Protein AF-A0A3D4BA43-F1 (afdb_monomer_lite)

Radius of gyration: 19.92 Å; chains: 1; bounding box: 55×39×49 Å

pLDDT: mean 70.47, std 14.04, range [41.97, 95.06]

Foldseek 3Di:
DVVVVVVVVVVCLVVCVVVDPQSQLVVLLCVLLVLLLVLLLLLLVLLLQDDDPLVSVLSSLVSSLVLLLVLQVVCQVVLRRAPVSSVVSSVVSSVVSVVCVVVSVSHDDDNVVSVVVVVVVVVVVCVVCVDPVVLVVLCVVLVCVLVVLVCCLQPHDQDPPPPPFDLLVQLLVCVVPSHGDCDPPPSNPDDDSLNSLQNSQCNSRVDNSSSSCSCNSVSVSSSSD

Secondary structure (DSSP, 8-state):
-HHHHHHHHHHHHHHHHHH-TTHHHHHHHHHHHHHHHHHHHHHHHHHT--SSHHHHHHHHHHHHHHHHHHHHHHHHHTT---HHHHHHHHHHHHHHHHHHHHTTTT--S-HHHHHHHHHHHHHHHHTT---HHHHHHHHHHHHHHHHHHHHHHHHSS----TTTT--HHHHHHHHHHSS-----STTT-S--SHHHHHHHHHTTTSSTTTGGGTTHHHHHHHHH-

Structure (mmCIF, N/CA/C/O backbone):
data_AF-A0A3D4BA43-F1
#
_entry.id   AF-A0A3D4BA43-F1
#
loop_
_atom_site.group_PDB
_atom_site.id
_atom_site.type_symbol
_atom_site.label_atom_id
_atom_site.label_alt_id
_atom_site.label_comp_id
_atom_site.label_asym_id
_atom_site.label_entity_id
_atom_site.label_seq_id
_atom_site.pdbx_PDB_ins_code
_atom_site.Cartn_x
_atom_site.Cartn_y
_atom_site.Cartn_z
_atom_site.occupancy
_atom_site.B_iso_or_equiv
_atom_site.auth_seq_id
_atom_site.auth_comp_id
_atom_site.auth_asym_id
_atom_site.auth_atom_id
_atom_site.pdbx_PDB_model_num
ATOM 1 N N . MET A 1 1 ? 7.519 -20.301 19.382 1.00 49.16 1 MET A N 1
ATOM 2 C CA . MET A 1 1 ? 8.037 -20.627 18.028 1.00 49.16 1 MET A CA 1
ATOM 3 C C . MET A 1 1 ? 7.789 -19.527 16.992 1.00 49.16 1 MET A C 1
ATOM 5 O O . MET A 1 1 ? 8.750 -19.127 16.353 1.00 49.16 1 MET A O 1
ATOM 9 N N . LYS A 1 2 ? 6.576 -18.958 16.870 1.00 45.19 2 LYS A N 1
ATOM 10 C CA . LYS A 1 2 ? 6.237 -17.916 15.868 1.00 45.19 2 LYS A CA 1
ATOM 11 C C . LYS A 1 2 ? 7.158 -16.675 15.852 1.00 45.19 2 LYS A C 1
ATOM 13 O O . LYS A 1 2 ? 7.579 -16.255 14.784 1.00 45.19 2 LYS A O 1
ATOM 18 N N . LYS A 1 3 ? 7.561 -16.150 17.022 1.00 49.56 3 LYS A N 1
ATOM 19 C CA . LYS A 1 3 ? 8.502 -15.008 17.122 1.00 49.56 3 LYS A CA 1
ATOM 20 C C . LYS A 1 3 ? 9.897 -15.292 16.546 1.00 49.56 3 LYS A C 1
ATOM 22 O O . LYS A 1 3 ? 10.540 -14.375 16.060 1.00 49.56 3 LYS A O 1
ATOM 27 N N . LYS A 1 4 ? 10.364 -16.546 16.587 1.00 51.03 4 LYS A N 1
ATOM 28 C CA . LYS A 1 4 ? 11.699 -16.909 16.087 1.00 51.03 4 LYS A CA 1
ATOM 29 C C . LYS A 1 4 ? 11.716 -16.996 14.557 1.00 51.03 4 LYS A C 1
ATOM 31 O O . LYS A 1 4 ? 12.660 -16.529 13.941 1.00 51.03 4 LYS A O 1
ATOM 36 N N . ILE A 1 5 ? 10.640 -17.503 13.952 1.00 63.56 5 ILE A N 1
ATOM 37 C CA . ILE A 1 5 ? 10.508 -17.649 12.491 1.00 63.56 5 ILE A CA 1
ATOM 38 C C . ILE A 1 5 ? 10.568 -16.290 11.783 1.00 63.56 5 ILE A C 1
ATOM 40 O O . ILE A 1 5 ? 11.305 -16.154 10.814 1.00 63.56 5 ILE A O 1
ATOM 44 N N . GLY A 1 6 ? 9.866 -15.272 12.299 1.00 59.66 6 GLY A N 1
ATOM 45 C CA . GLY A 1 6 ? 9.901 -13.922 11.720 1.00 59.66 6 GLY A CA 1
ATOM 46 C C . GLY A 1 6 ? 11.287 -13.272 11.777 1.00 59.66 6 GLY A C 1
ATOM 47 O O . GLY A 1 6 ? 11.704 -12.630 10.820 1.00 59.66 6 GLY A O 1
ATOM 48 N N . VAL A 1 7 ? 12.034 -13.503 12.862 1.00 65.56 7 VAL A N 1
ATOM 49 C CA . VAL A 1 7 ? 13.412 -13.007 13.009 1.00 65.56 7 VAL A CA 1
ATOM 50 C C . VAL A 1 7 ? 14.356 -13.711 12.033 1.00 65.56 7 VAL A C 1
ATOM 52 O O . VAL A 1 7 ? 15.148 -13.043 11.378 1.00 65.56 7 VAL A O 1
ATOM 55 N N . TYR A 1 8 ? 14.243 -15.033 11.863 1.00 63.97 8 TYR A N 1
ATOM 56 C CA . TYR A 1 8 ? 15.064 -15.766 10.892 1.00 63.97 8 TYR A CA 1
ATOM 57 C C . TYR A 1 8 ? 14.754 -15.379 9.441 1.00 63.97 8 TYR A C 1
ATOM 59 O O . TYR A 1 8 ? 15.687 -15.204 8.664 1.00 63.97 8 TYR A O 1
ATOM 67 N N . LEU A 1 9 ? 13.479 -15.181 9.087 1.00 63.84 9 LEU A N 1
ATOM 68 C CA . LEU A 1 9 ? 13.071 -14.682 7.766 1.00 63.84 9 LEU A CA 1
ATOM 69 C C . L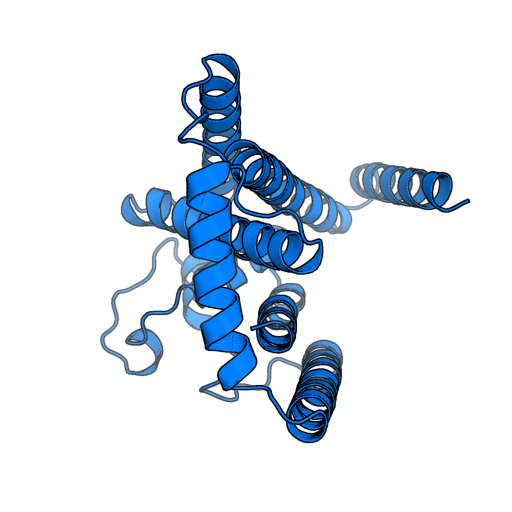EU A 1 9 ? 13.583 -13.262 7.506 1.00 63.84 9 LEU A C 1
ATOM 71 O O . LEU A 1 9 ? 14.093 -12.995 6.422 1.00 63.84 9 LEU A O 1
ATOM 75 N N . GLY A 1 10 ? 13.506 -12.377 8.504 1.00 63.78 10 GLY A N 1
ATOM 76 C CA . GLY A 1 10 ? 14.053 -11.022 8.409 1.00 63.78 10 GLY A CA 1
ATOM 77 C C . GLY A 1 10 ? 15.571 -11.014 8.222 1.00 63.78 10 GLY A C 1
ATOM 78 O O . GLY A 1 10 ? 16.078 -10.324 7.344 1.00 63.78 10 GLY A O 1
ATOM 79 N N . ILE A 1 11 ? 16.297 -11.834 8.988 1.00 69.50 11 ILE A N 1
ATOM 80 C CA . ILE A 1 11 ? 17.754 -11.978 8.862 1.00 69.50 11 ILE A CA 1
ATOM 81 C C . ILE A 1 11 ? 18.131 -12.574 7.498 1.00 69.50 11 ILE A C 1
ATOM 83 O O . ILE A 1 11 ? 19.055 -12.078 6.864 1.00 69.50 11 ILE A O 1
ATOM 87 N N . LEU A 1 12 ? 17.403 -13.582 7.009 1.00 64.19 12 LEU A N 1
ATOM 88 C CA . LEU A 1 12 ? 17.611 -14.166 5.677 1.00 64.19 12 LEU A CA 1
ATOM 89 C C . LEU A 1 12 ? 17.367 -13.159 4.547 1.00 64.19 12 LEU A C 1
ATOM 91 O O . LEU A 1 12 ? 18.123 -13.153 3.582 1.00 64.19 12 LEU A O 1
ATOM 95 N N . LEU A 1 13 ? 16.363 -12.288 4.673 1.00 61.22 13 LEU A N 1
ATOM 96 C CA . LEU A 1 13 ? 16.100 -11.201 3.723 1.00 61.22 13 LEU A CA 1
ATOM 97 C C . LEU A 1 13 ? 17.235 -10.168 3.704 1.00 61.22 13 LEU A C 1
ATOM 99 O O . LEU A 1 13 ? 17.699 -9.795 2.630 1.00 61.22 13 LEU A O 1
ATOM 103 N N . VAL A 1 14 ? 17.722 -9.757 4.880 1.00 64.81 14 VAL A N 1
ATOM 104 C CA . VAL A 1 14 ? 18.838 -8.803 5.011 1.00 64.81 14 VAL A CA 1
ATOM 105 C C . VAL A 1 14 ? 20.150 -9.404 4.499 1.00 64.81 14 VAL A C 1
ATOM 107 O O . VAL A 1 14 ? 20.877 -8.770 3.739 1.00 64.81 14 VAL A O 1
ATOM 110 N N . ILE A 1 15 ? 20.452 -10.653 4.848 1.00 65.56 15 ILE A N 1
ATOM 111 C CA . ILE A 1 15 ? 21.629 -11.359 4.330 1.00 65.56 15 ILE A CA 1
ATOM 112 C C . ILE A 1 15 ? 21.505 -11.553 2.811 1.00 65.56 15 ILE A C 1
ATOM 114 O O . ILE A 1 15 ? 22.457 -11.290 2.082 1.00 65.56 15 ILE A O 1
ATOM 118 N N . GLY A 1 16 ? 20.320 -11.927 2.321 1.00 59.69 16 GLY A N 1
ATOM 119 C CA . GLY A 1 16 ? 20.029 -12.071 0.895 1.00 59.69 16 GLY A CA 1
ATOM 120 C C . GLY A 1 16 ? 20.310 -10.799 0.095 1.00 59.69 16 GLY A C 1
ATOM 121 O O . GLY A 1 16 ? 20.837 -10.891 -1.011 1.00 59.69 16 GLY A O 1
ATOM 122 N N . THR A 1 17 ? 20.064 -9.612 0.664 1.00 56.47 17 THR A N 1
ATOM 123 C CA . THR A 1 17 ? 20.392 -8.341 -0.008 1.00 56.47 17 THR A CA 1
ATOM 124 C C . THR A 1 17 ? 21.863 -8.028 -0.129 1.00 56.47 17 THR A C 1
ATOM 126 O O . THR A 1 17 ? 22.270 -7.486 -1.150 1.00 56.47 17 THR A O 1
ATOM 129 N N . PHE A 1 18 ? 22.680 -8.418 0.848 1.00 56.97 18 PHE A N 1
ATOM 130 C CA . PHE A 1 18 ? 24.129 -8.262 0.716 1.00 56.97 18 PHE A CA 1
ATOM 131 C C . PHE A 1 18 ? 24.725 -9.227 -0.317 1.00 56.97 18 PHE A C 1
ATOM 133 O O . PHE A 1 18 ? 25.817 -8.981 -0.821 1.00 56.97 18 PHE A O 1
ATOM 140 N N . ILE A 1 19 ? 24.016 -10.316 -0.633 1.00 60.78 19 ILE A N 1
ATOM 141 C CA . ILE A 1 19 ? 24.528 -11.409 -1.464 1.00 60.78 19 ILE A CA 1
ATOM 142 C C . ILE A 1 19 ? 23.991 -11.351 -2.900 1.00 60.78 19 ILE A C 1
ATOM 144 O O . ILE A 1 19 ? 24.683 -11.796 -3.814 1.00 60.78 19 ILE A O 1
ATOM 148 N N . SER A 1 20 ? 22.779 -10.832 -3.142 1.00 56.03 20 SER A N 1
ATOM 149 C CA . SER A 1 20 ? 22.161 -10.946 -4.465 1.00 56.03 20 SER A CA 1
ATOM 150 C C . SER A 1 20 ? 21.237 -9.763 -4.835 1.00 56.03 20 SER A C 1
ATOM 152 O O . SER A 1 20 ? 20.290 -9.455 -4.105 1.00 56.03 20 SER A O 1
ATOM 154 N N . PRO A 1 21 ? 21.452 -9.122 -6.009 1.00 62.53 21 PRO A N 1
ATOM 155 C CA . PRO A 1 21 ? 20.652 -8.004 -6.525 1.00 62.53 21 PRO A CA 1
ATOM 156 C C . PRO A 1 21 ? 19.116 -8.146 -6.458 1.00 62.53 21 PRO A C 1
ATOM 158 O O . PRO A 1 21 ? 18.476 -7.161 -6.090 1.00 62.53 21 PRO A O 1
ATOM 161 N N . PRO A 1 22 ? 18.497 -9.318 -6.721 1.00 65.69 22 PRO A N 1
ATOM 162 C CA . PRO A 1 22 ? 17.043 -9.496 -6.692 1.00 65.69 22 PRO A CA 1
ATOM 163 C C . PRO A 1 22 ? 16.417 -9.296 -5.307 1.00 65.69 22 PRO A C 1
ATOM 165 O O . PRO A 1 22 ? 15.238 -8.963 -5.211 1.00 65.69 22 PRO A O 1
ATOM 168 N N . PHE A 1 23 ? 17.176 -9.478 -4.219 1.00 70.19 23 PHE A N 1
ATOM 169 C CA . PHE A 1 23 ? 16.638 -9.327 -2.864 1.00 70.19 23 PHE A CA 1
ATOM 170 C C . PHE A 1 23 ? 16.382 -7.863 -2.488 1.00 70.19 23 PHE A C 1
ATOM 172 O O . PHE A 1 23 ? 15.573 -7.603 -1.594 1.00 70.19 23 PHE A O 1
ATOM 179 N N . HIS A 1 24 ? 17.023 -6.903 -3.171 1.00 76.81 24 HIS A N 1
ATOM 180 C CA . HIS A 1 24 ? 16.840 -5.475 -2.891 1.00 76.81 24 HIS A CA 1
ATOM 181 C C . HIS A 1 24 ? 15.385 -5.049 -3.082 1.00 76.81 24 HIS A C 1
ATOM 183 O O . HIS A 1 24 ? 14.854 -4.310 -2.254 1.00 76.81 24 HIS A O 1
ATOM 189 N N . GLY A 1 25 ? 14.719 -5.580 -4.113 1.00 78.94 25 GLY A N 1
ATOM 190 C CA . GLY A 1 25 ? 13.309 -5.296 -4.362 1.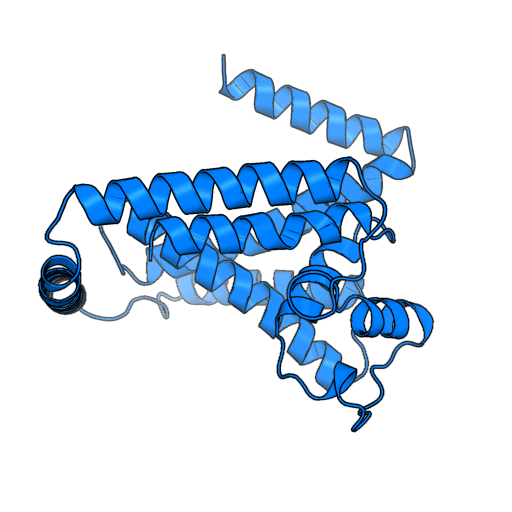00 78.94 25 GLY A CA 1
ATOM 191 C C . GLY A 1 25 ? 12.399 -5.788 -3.243 1.00 78.94 25 GLY A C 1
ATOM 192 O O . GLY A 1 25 ? 11.506 -5.067 -2.809 1.00 78.94 25 GLY A O 1
ATOM 193 N N . TYR A 1 26 ? 12.672 -6.966 -2.680 1.00 80.75 26 TYR A N 1
ATOM 194 C CA . TYR A 1 26 ? 11.894 -7.480 -1.552 1.00 80.75 26 TYR A CA 1
ATOM 195 C C . TYR A 1 26 ? 12.093 -6.652 -0.281 1.00 80.75 26 TYR A C 1
ATOM 197 O O . TYR A 1 26 ? 11.108 -6.321 0.378 1.00 80.75 26 TYR A O 1
ATOM 205 N N . LEU A 1 27 ? 13.331 -6.275 0.062 1.00 82.06 27 LEU A N 1
ATOM 206 C CA . LEU A 1 27 ? 13.564 -5.399 1.217 1.00 82.06 27 LEU A CA 1
ATOM 207 C C . LEU A 1 27 ? 12.872 -4.052 1.055 1.00 82.06 27 LEU A C 1
ATOM 209 O O . LEU A 1 27 ? 12.206 -3.597 1.982 1.00 82.06 27 LEU A O 1
ATOM 213 N N . LEU A 1 28 ? 13.007 -3.435 -0.115 1.00 84.31 28 LEU A N 1
ATOM 214 C CA . LEU A 1 28 ? 12.376 -2.159 -0.407 1.00 84.31 28 LEU A CA 1
ATOM 215 C C . LEU A 1 28 ? 10.847 -2.273 -0.363 1.00 84.31 28 LEU A C 1
ATOM 217 O O . LEU A 1 28 ? 10.194 -1.417 0.227 1.00 84.31 28 LEU A O 1
ATOM 221 N N . PHE A 1 29 ? 10.275 -3.360 -0.885 1.00 85.69 29 PHE A N 1
ATOM 222 C CA . PHE A 1 29 ? 8.846 -3.645 -0.776 1.00 85.69 29 PHE A CA 1
ATOM 223 C C . PHE A 1 29 ? 8.392 -3.740 0.685 1.00 85.69 29 PHE A C 1
ATOM 225 O O . PHE A 1 29 ? 7.425 -3.081 1.071 1.00 85.69 29 PHE A O 1
ATOM 232 N N . PHE A 1 30 ? 9.085 -4.516 1.524 1.00 86.12 30 PHE A N 1
ATOM 233 C CA . PHE A 1 30 ? 8.735 -4.628 2.944 1.00 86.12 30 PHE A CA 1
ATOM 234 C C . PHE A 1 30 ? 8.939 -3.316 3.699 1.00 86.12 30 PHE A C 1
ATOM 236 O O . PHE A 1 30 ? 8.126 -2.980 4.555 1.00 86.12 30 PHE A O 1
ATOM 243 N N . PHE A 1 31 ? 9.982 -2.558 3.369 1.00 88.50 31 PHE A N 1
ATOM 244 C CA . PHE A 1 31 ? 10.241 -1.249 3.954 1.00 88.50 31 PHE A CA 1
ATOM 245 C C . PHE A 1 31 ? 9.131 -0.249 3.613 1.00 88.50 31 PHE A C 1
ATOM 247 O O . PHE A 1 31 ? 8.554 0.355 4.514 1.00 88.50 31 PHE A O 1
ATOM 254 N N . MET A 1 32 ? 8.777 -0.127 2.332 1.00 90.88 32 MET A N 1
ATOM 255 C CA . MET A 1 32 ? 7.717 0.763 1.858 1.00 90.88 32 MET A CA 1
ATOM 256 C C . MET A 1 32 ? 6.368 0.416 2.495 1.00 90.88 32 MET A C 1
ATOM 258 O O . MET A 1 32 ? 5.716 1.283 3.076 1.00 90.88 32 MET A O 1
ATOM 262 N N . ASN A 1 33 ? 5.961 -0.857 2.451 1.00 90.75 33 ASN A N 1
ATOM 263 C CA . ASN A 1 33 ? 4.704 -1.290 3.068 1.00 90.75 33 ASN A CA 1
ATOM 264 C C . ASN A 1 33 ? 4.741 -1.167 4.597 1.00 90.75 33 ASN A C 1
ATOM 266 O O . ASN A 1 33 ? 3.733 -0.821 5.205 1.00 90.75 33 ASN A O 1
ATOM 270 N N . GLY A 1 34 ? 5.900 -1.398 5.219 1.00 91.25 34 GLY A N 1
ATOM 271 C CA . GLY A 1 34 ? 6.108 -1.206 6.649 1.00 91.25 34 GLY A CA 1
ATOM 272 C C . GLY A 1 34 ? 5.912 0.247 7.075 1.00 91.25 34 GLY A C 1
ATOM 273 O O . GLY A 1 34 ? 5.200 0.490 8.044 1.00 91.25 34 GLY A O 1
ATOM 274 N N . LEU A 1 35 ? 6.472 1.209 6.333 1.00 93.50 35 LEU A N 1
ATOM 275 C CA . LEU A 1 35 ? 6.276 2.641 6.588 1.00 93.50 35 LEU A CA 1
ATOM 276 C C . LEU A 1 35 ? 4.793 3.018 6.563 1.00 93.50 35 LEU A C 1
ATOM 278 O O . LEU A 1 35 ? 4.296 3.616 7.517 1.00 93.50 35 LEU A O 1
ATOM 282 N N . VAL A 1 36 ? 4.089 2.624 5.500 1.00 94.31 36 VAL A N 1
ATOM 283 C CA . VAL A 1 36 ? 2.659 2.912 5.333 1.00 94.31 36 VAL A CA 1
ATOM 284 C C . VAL A 1 36 ? 1.835 2.263 6.438 1.00 94.31 36 VAL A C 1
ATOM 286 O O . VAL A 1 36 ? 0.994 2.919 7.048 1.00 94.31 36 VAL A O 1
ATOM 289 N N . LEU A 1 37 ? 2.083 0.983 6.725 1.00 94.06 37 LEU A N 1
ATOM 290 C CA . LEU A 1 37 ? 1.319 0.242 7.721 1.00 94.06 37 LEU A CA 1
ATOM 291 C C . LEU A 1 37 ? 1.528 0.813 9.125 1.00 94.06 37 LEU A C 1
ATOM 293 O O . LEU A 1 37 ? 0.558 1.034 9.843 1.00 94.06 37 LEU A O 1
ATOM 297 N N . VAL A 1 38 ? 2.777 1.093 9.508 1.00 94.25 38 VAL A N 1
ATOM 298 C CA . VAL A 1 38 ? 3.094 1.711 10.803 1.00 94.25 38 VAL A CA 1
ATOM 299 C C . VAL A 1 38 ? 2.402 3.064 10.922 1.00 94.25 38 VAL A C 1
ATOM 301 O O . VAL A 1 38 ? 1.757 3.333 11.934 1.00 94.25 38 VAL A O 1
ATOM 304 N N . ASN A 1 39 ? 2.476 3.891 9.880 1.00 95.06 39 ASN A N 1
ATOM 305 C CA . ASN A 1 39 ? 1.836 5.196 9.884 1.00 95.06 39 ASN A CA 1
ATOM 306 C C . ASN A 1 39 ? 0.304 5.086 9.992 1.00 95.06 39 ASN A C 1
ATOM 308 O O . ASN A 1 39 ? -0.317 5.772 10.799 1.00 95.06 39 ASN A O 1
ATOM 312 N N . ALA A 1 40 ? -0.312 4.178 9.231 1.00 92.75 40 ALA A N 1
ATOM 313 C CA . ALA A 1 40 ? -1.750 3.922 9.279 1.00 92.75 40 ALA A CA 1
ATOM 314 C C . ALA A 1 40 ? -2.223 3.438 10.657 1.00 92.75 40 ALA A C 1
ATOM 316 O O . ALA A 1 40 ? -3.223 3.940 11.164 1.00 92.75 40 ALA A O 1
ATOM 317 N N . VAL A 1 41 ? -1.478 2.526 11.290 1.00 91.75 41 VAL A N 1
ATOM 318 C CA . VAL A 1 41 ? -1.754 2.034 12.651 1.00 91.75 41 VAL A CA 1
ATOM 319 C C . VAL A 1 41 ? -1.681 3.172 13.671 1.00 91.75 41 VAL A C 1
ATOM 321 O O . VAL A 1 41 ? -2.565 3.293 14.519 1.00 91.75 41 VAL A O 1
ATOM 324 N N . ILE A 1 42 ? -0.660 4.033 13.580 1.00 91.31 42 ILE A N 1
ATOM 325 C CA . ILE A 1 42 ? -0.512 5.187 14.476 1.00 91.31 42 ILE A CA 1
ATOM 326 C C . ILE A 1 42 ? -1.701 6.137 14.321 1.00 91.31 42 ILE A C 1
ATOM 328 O O . ILE A 1 42 ? -2.301 6.510 15.328 1.00 91.31 42 ILE A O 1
ATOM 332 N N . ILE A 1 43 ? -2.059 6.506 13.088 1.00 89.62 43 ILE A N 1
ATOM 333 C CA . ILE A 1 43 ? -3.199 7.391 12.818 1.00 89.62 43 ILE A CA 1
ATOM 334 C C . ILE A 1 43 ? -4.482 6.769 13.370 1.00 89.62 43 ILE A C 1
ATOM 336 O O . ILE A 1 43 ? -5.159 7.383 14.190 1.00 89.62 43 ILE A O 1
ATOM 340 N N . TYR A 1 44 ? -4.785 5.532 12.978 1.00 88.25 44 TYR A N 1
ATOM 341 C CA . TYR A 1 44 ? -6.034 4.868 13.329 1.00 88.25 44 TYR A CA 1
ATOM 342 C C . TYR A 1 44 ? -6.241 4.767 14.848 1.00 88.25 44 TYR A C 1
ATOM 344 O O . TYR A 1 44 ? -7.290 5.158 15.362 1.00 88.25 44 TYR A O 1
ATOM 352 N N . HIS A 1 45 ? -5.225 4.319 15.593 1.00 85.44 45 HIS A N 1
ATOM 353 C CA . HIS A 1 45 ? -5.341 4.195 17.047 1.00 85.44 45 HIS A CA 1
ATOM 354 C C . HIS A 1 45 ? -5.387 5.541 17.772 1.00 85.44 45 HIS A C 1
ATOM 356 O O . HIS A 1 45 ? -6.013 5.629 18.827 1.00 85.44 45 HIS A O 1
ATOM 362 N N . ASN A 1 46 ? -4.765 6.594 17.232 1.00 84.12 46 ASN A N 1
ATOM 363 C CA . ASN A 1 46 ? -4.868 7.929 17.829 1.00 84.12 46 ASN A CA 1
ATOM 364 C C . ASN A 1 46 ? -6.223 8.600 17.552 1.00 84.12 46 ASN A C 1
ATOM 366 O O . ASN A 1 46 ? -6.620 9.462 18.330 1.00 84.12 46 ASN A O 1
ATOM 370 N N . LEU A 1 47 ? -6.949 8.174 16.511 1.00 77.75 47 LEU A N 1
ATOM 371 C CA . LEU A 1 47 ? -8.303 8.650 16.210 1.00 77.75 47 LEU A CA 1
ATOM 372 C C . LEU A 1 47 ? -9.402 7.960 17.043 1.00 77.75 47 LEU A C 1
ATOM 374 O O . LEU A 1 47 ? -10.535 8.429 17.048 1.00 77.75 47 LEU A O 1
ATOM 378 N N . GLY A 1 48 ? -9.100 6.856 17.741 1.00 68.31 48 GLY A N 1
ATOM 379 C CA . GLY A 1 48 ? -10.042 6.200 18.661 1.00 68.31 48 GLY A CA 1
ATOM 380 C C . GLY A 1 48 ? -11.335 5.689 18.005 1.00 68.31 48 GLY A C 1
ATOM 381 O O . GLY A 1 48 ? -12.395 5.753 18.621 1.00 68.31 48 GLY A O 1
ATOM 382 N N . ILE A 1 49 ? -11.263 5.227 16.752 1.00 65.75 49 ILE A N 1
ATOM 383 C CA . ILE A 1 49 ? -12.440 5.000 15.890 1.00 65.75 49 ILE A CA 1
ATOM 384 C C . ILE A 1 49 ? -13.222 3.715 16.233 1.00 65.75 49 ILE A C 1
ATOM 386 O O . ILE A 1 49 ? -14.434 3.690 16.027 1.00 65.75 49 ILE A O 1
ATOM 390 N N . SER A 1 50 ? -12.599 2.660 16.776 1.00 63.12 50 SER A N 1
ATOM 391 C CA . SER A 1 50 ? -13.318 1.411 17.088 1.00 63.12 50 SER A CA 1
ATOM 392 C C . SER A 1 50 ? -12.699 0.586 18.228 1.00 63.12 50 SER A C 1
ATOM 394 O O . SER A 1 50 ? -11.560 0.806 18.638 1.00 63.12 50 SER A O 1
ATOM 396 N N . SER A 1 51 ? -13.486 -0.368 18.747 1.00 61.22 51 SER A N 1
ATOM 397 C CA . SER A 1 51 ? -13.081 -1.394 19.719 1.00 61.22 51 SER A CA 1
ATOM 398 C C . SER A 1 51 ? -13.102 -2.829 19.161 1.00 61.22 51 SER A C 1
ATOM 400 O O . SER A 1 51 ? -12.874 -3.779 19.915 1.00 61.22 51 SER A O 1
ATOM 402 N N . ARG A 1 52 ? -13.397 -3.019 17.865 1.00 68.75 52 ARG A N 1
ATOM 403 C CA . ARG A 1 52 ? -13.523 -4.340 17.231 1.00 68.75 52 ARG A CA 1
ATOM 404 C C . ARG A 1 52 ? -12.373 -4.607 16.267 1.00 68.75 52 ARG A C 1
ATOM 406 O O . ARG A 1 52 ? -12.039 -3.800 15.414 1.00 68.75 52 ARG A O 1
ATOM 413 N N . TYR A 1 53 ? -11.844 -5.826 16.340 1.00 73.25 53 TYR A N 1
ATOM 414 C CA . TYR A 1 53 ? -10.675 -6.247 15.564 1.00 73.25 53 TYR A CA 1
ATOM 415 C C . TYR A 1 53 ? -10.852 -6.156 14.035 1.00 73.25 53 TYR A C 1
ATOM 417 O O . TYR A 1 53 ? -9.903 -5.825 13.331 1.00 73.25 53 TYR A O 1
ATOM 425 N N . LEU A 1 54 ? -12.048 -6.449 13.508 1.00 70.81 54 LEU A N 1
ATOM 426 C CA . LEU A 1 54 ? -12.312 -6.379 12.063 1.00 70.81 54 LEU A CA 1
ATOM 427 C C . LEU A 1 54 ? -12.393 -4.935 11.558 1.00 70.81 54 LEU A C 1
ATOM 429 O O . LEU A 1 54 ? -11.789 -4.618 10.535 1.00 70.81 54 LEU A O 1
ATOM 433 N N . ASP A 1 55 ? -13.065 -4.065 12.308 1.00 72.69 55 ASP A N 1
ATOM 434 C CA . ASP A 1 55 ? -13.169 -2.634 12.008 1.00 72.69 55 ASP A CA 1
ATOM 435 C C . ASP A 1 55 ? -11.774 -1.986 12.015 1.00 72.69 55 ASP A C 1
ATOM 437 O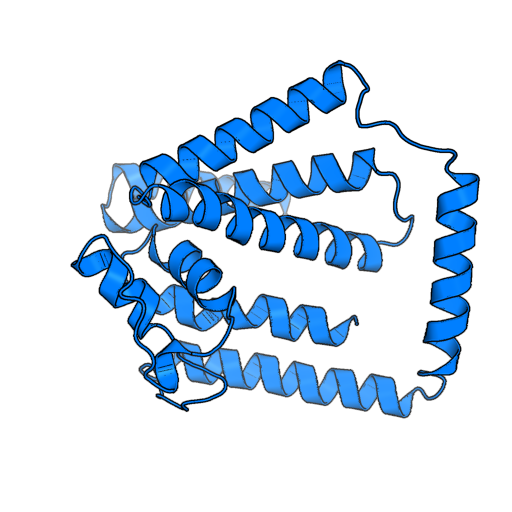 O . ASP A 1 55 ? -11.462 -1.161 11.157 1.00 72.69 55 ASP A O 1
ATOM 441 N N . ASP A 1 56 ? -10.893 -2.442 12.912 1.00 80.19 56 ASP A N 1
ATOM 442 C CA . ASP A 1 56 ? -9.495 -2.018 12.960 1.00 80.19 56 ASP A CA 1
ATOM 443 C C . ASP A 1 56 ? -8.722 -2.432 11.704 1.00 80.19 56 ASP A C 1
ATOM 445 O O . ASP A 1 56 ? -8.043 -1.602 11.100 1.00 80.19 56 ASP A O 1
ATOM 449 N N . ILE A 1 57 ? -8.853 -3.686 11.253 1.00 81.56 57 ILE A N 1
ATOM 450 C CA . ILE A 1 57 ? -8.212 -4.150 10.010 1.00 81.56 57 ILE A CA 1
ATOM 451 C C . ILE A 1 57 ? -8.700 -3.333 8.812 1.00 81.56 57 ILE A C 1
ATOM 453 O O . ILE A 1 57 ? -7.881 -2.895 7.999 1.00 81.56 57 ILE A O 1
ATOM 457 N N . LEU A 1 58 ? -10.013 -3.120 8.704 1.00 79.38 58 LEU A N 1
ATOM 458 C CA . LEU A 1 58 ? -10.624 -2.349 7.623 1.00 79.38 58 LEU A CA 1
ATOM 459 C C . LEU A 1 58 ? -10.136 -0.898 7.635 1.00 79.38 58 LEU A C 1
ATOM 461 O O . LEU A 1 58 ? -9.620 -0.409 6.630 1.00 79.38 58 LEU A O 1
ATOM 465 N N . GLY A 1 59 ? -10.236 -0.229 8.782 1.00 80.31 59 GLY A N 1
ATOM 466 C CA . GLY A 1 59 ? -9.847 1.168 8.943 1.00 80.31 59 GLY A CA 1
ATOM 467 C C . GLY A 1 59 ? -8.361 1.400 8.678 1.00 80.31 59 GLY A C 1
ATOM 468 O O . GLY A 1 59 ? -8.003 2.304 7.921 1.00 80.31 59 GLY A O 1
ATOM 469 N N . ILE A 1 60 ? -7.491 0.543 9.220 1.00 88.25 60 ILE A N 1
ATOM 470 C CA . ILE A 1 60 ? -6.045 0.598 8.965 1.00 88.25 60 ILE A CA 1
ATOM 471 C C . ILE A 1 60 ? -5.758 0.384 7.474 1.00 88.25 60 ILE A C 1
ATOM 473 O O . ILE A 1 60 ? -4.951 1.114 6.897 1.00 88.25 60 ILE A O 1
ATOM 477 N N . SER A 1 61 ? -6.435 -0.569 6.829 1.00 84.25 61 SER A N 1
ATOM 478 C CA . SER A 1 61 ? -6.246 -0.862 5.401 1.00 84.25 61 SER A CA 1
ATOM 479 C C . SER A 1 61 ? -6.677 0.301 4.504 1.00 84.25 61 SER A C 1
ATOM 481 O O . SER A 1 61 ? -5.952 0.662 3.577 1.00 84.25 61 SER A O 1
ATOM 483 N N . VAL A 1 62 ? -7.817 0.935 4.796 1.00 83.88 62 VAL A N 1
ATOM 484 C CA . VAL A 1 62 ? -8.304 2.115 4.060 1.00 83.88 62 VAL A CA 1
ATOM 485 C C . VAL A 1 62 ? -7.341 3.289 4.215 1.00 83.88 62 VAL A C 1
ATOM 487 O O . VAL A 1 62 ? -6.994 3.939 3.225 1.00 83.88 62 VAL A O 1
ATOM 490 N N . ILE A 1 63 ? -6.855 3.541 5.434 1.00 88.44 63 ILE A N 1
ATOM 491 C CA . ILE A 1 63 ? -5.861 4.588 5.690 1.00 88.44 63 ILE A CA 1
ATOM 492 C C . ILE A 1 63 ? -4.557 4.282 4.937 1.00 88.44 63 ILE A C 1
ATOM 494 O O . ILE A 1 63 ? -4.010 5.173 4.288 1.00 88.44 63 ILE A O 1
ATOM 498 N N . ALA A 1 64 ? -4.079 3.035 4.958 1.00 90.38 64 ALA A N 1
ATOM 499 C CA . ALA A 1 64 ? -2.869 2.617 4.249 1.00 90.38 64 ALA A CA 1
ATOM 500 C C . ALA A 1 64 ? -2.975 2.831 2.727 1.00 90.38 64 ALA A C 1
ATOM 502 O O . ALA A 1 64 ? -2.098 3.450 2.121 1.00 90.38 64 ALA A O 1
ATOM 503 N N . LEU A 1 65 ? -4.070 2.389 2.103 1.00 85.00 65 LEU A N 1
ATOM 504 C CA . LEU A 1 65 ? -4.307 2.568 0.665 1.00 85.00 65 LEU A CA 1
ATOM 505 C C . LEU A 1 65 ? -4.451 4.047 0.279 1.00 85.00 65 LEU A C 1
ATOM 507 O O . LEU A 1 65 ? -3.935 4.485 -0.755 1.00 85.00 65 LEU A O 1
ATOM 511 N N . SER A 1 66 ? -5.096 4.837 1.138 1.00 85.50 66 SER A N 1
ATOM 512 C CA . SER A 1 66 ? -5.215 6.286 0.954 1.00 85.50 66 SER A CA 1
ATOM 513 C C . SER A 1 66 ? -3.846 6.964 1.003 1.00 85.50 66 SER A C 1
ATOM 515 O O . SER A 1 66 ? -3.544 7.794 0.149 1.00 85.50 66 SER A O 1
ATOM 517 N N . GLN A 1 67 ? -2.976 6.570 1.939 1.00 89.75 67 GLN A N 1
ATOM 518 C CA . GLN A 1 67 ? -1.604 7.079 2.010 1.00 89.75 67 GLN A CA 1
ATOM 519 C C . GLN A 1 67 ? -0.805 6.734 0.753 1.00 89.75 67 GLN A C 1
ATOM 521 O O . GLN A 1 67 ? -0.168 7.617 0.183 1.00 89.75 67 GLN A O 1
ATOM 526 N N . ILE A 1 68 ? -0.854 5.483 0.287 1.00 88.88 68 ILE A N 1
ATOM 527 C CA . ILE A 1 68 ? -0.189 5.057 -0.959 1.00 88.88 68 ILE A CA 1
ATOM 528 C C . ILE A 1 68 ? -0.632 5.933 -2.134 1.00 88.88 68 ILE A C 1
ATOM 530 O O . ILE A 1 68 ? 0.197 6.375 -2.927 1.00 88.88 68 ILE A O 1
ATOM 534 N N . THR A 1 69 ? -1.928 6.221 -2.224 1.00 84.31 69 THR A N 1
ATOM 535 C CA . THR A 1 69 ? -2.496 7.035 -3.303 1.00 84.31 69 THR A CA 1
ATOM 536 C C . THR A 1 69 ? -2.046 8.494 -3.197 1.00 84.31 69 THR A C 1
ATOM 538 O O . THR A 1 69 ? -1.489 9.040 -4.146 1.00 84.31 69 THR A O 1
ATOM 541 N N . VAL A 1 70 ? -2.227 9.131 -2.036 1.00 82.81 70 VAL A N 1
ATOM 542 C CA . VAL A 1 70 ? -1.939 10.565 -1.835 1.00 82.81 70 VAL A CA 1
ATOM 543 C C . VAL A 1 70 ? -0.448 10.873 -1.962 1.00 82.81 70 VAL A C 1
ATOM 545 O O . VAL A 1 70 ? -0.072 11.858 -2.599 1.00 82.81 70 VAL A O 1
ATOM 548 N N . THR A 1 71 ? 0.413 10.020 -1.406 1.00 86.81 71 THR A N 1
ATOM 549 C CA . THR A 1 71 ? 1.872 10.216 -1.463 1.00 86.81 71 THR A CA 1
ATOM 550 C C . THR A 1 71 ? 2.470 10.000 -2.846 1.00 86.81 71 THR A C 1
ATOM 552 O O . THR A 1 71 ? 3.590 10.439 -3.080 1.00 86.81 71 THR A O 1
ATOM 555 N N . GLN A 1 72 ? 1.736 9.375 -3.769 1.00 84.69 72 GLN A N 1
ATOM 556 C CA . GLN A 1 72 ? 2.123 9.307 -5.175 1.00 84.69 72 GLN A CA 1
ATOM 557 C C . GLN A 1 72 ? 1.451 10.394 -6.015 1.00 84.69 72 GLN A C 1
ATOM 559 O O . GLN A 1 72 ? 2.056 10.936 -6.936 1.00 84.69 72 GLN A O 1
ATOM 564 N N . LEU A 1 73 ? 0.220 10.777 -5.678 1.00 80.75 73 LEU A N 1
ATOM 565 C CA . LEU A 1 73 ? -0.469 11.852 -6.380 1.00 80.75 73 LEU A CA 1
ATOM 566 C C . LEU A 1 73 ? 0.273 13.182 -6.211 1.00 80.75 73 LEU A C 1
ATOM 568 O O . LEU A 1 73 ? 0.484 13.886 -7.192 1.00 80.75 73 LEU A O 1
ATOM 572 N N . TYR A 1 74 ? 0.718 13.508 -4.992 1.00 78.75 74 TYR A N 1
ATOM 573 C CA . TYR A 1 74 ? 1.332 14.806 -4.711 1.00 78.75 74 TYR A CA 1
ATOM 574 C C . TYR A 1 74 ? 2.638 15.032 -5.495 1.00 78.75 74 TYR A C 1
ATOM 576 O O . TYR A 1 74 ? 2.682 15.997 -6.253 1.00 78.75 74 TYR A O 1
ATOM 584 N N . PRO A 1 75 ? 3.664 14.154 -5.452 1.00 78.62 75 PRO A N 1
ATOM 585 C CA . PRO A 1 75 ? 4.853 14.319 -6.296 1.00 78.62 75 PRO A CA 1
ATOM 586 C C . PRO A 1 75 ? 4.542 14.182 -7.795 1.00 78.62 75 PRO A C 1
ATOM 588 O O . PRO A 1 75 ? 5.201 14.811 -8.625 1.00 78.62 75 PRO A O 1
ATOM 591 N N . GLY A 1 76 ? 3.519 13.393 -8.146 1.00 73.56 76 GLY A N 1
ATOM 592 C CA . GLY A 1 76 ? 3.020 13.264 -9.514 1.00 73.56 76 GLY A CA 1
ATOM 593 C C . GLY A 1 76 ? 2.502 14.579 -10.093 1.00 73.56 76 GLY A C 1
ATOM 594 O O . GLY A 1 76 ? 2.830 14.900 -11.232 1.00 73.56 76 GLY A O 1
ATOM 595 N N . LEU A 1 77 ? 1.783 15.382 -9.301 1.00 76.19 77 LEU A N 1
ATOM 596 C CA . LEU A 1 77 ? 1.291 16.705 -9.713 1.00 76.19 77 LEU A CA 1
ATOM 597 C C . LEU A 1 77 ? 2.421 17.680 -10.062 1.00 76.19 77 LEU A C 1
ATOM 599 O O . LEU A 1 77 ? 2.234 18.553 -10.905 1.00 76.19 77 LEU A O 1
ATOM 603 N N . PHE A 1 78 ? 3.595 17.524 -9.449 1.00 77.50 78 PHE A N 1
ATOM 604 C CA . PHE A 1 78 ? 4.765 18.352 -9.743 1.00 77.50 78 PHE A CA 1
ATOM 605 C C . PHE A 1 78 ? 5.649 17.776 -10.859 1.00 77.50 78 PHE A C 1
ATOM 607 O O . PHE A 1 78 ? 6.661 18.381 -11.194 1.00 77.50 78 PHE A O 1
ATOM 614 N N . GLY A 1 79 ? 5.279 16.633 -11.448 1.00 72.69 79 GLY A N 1
ATOM 615 C CA . GLY A 1 79 ? 6.028 16.001 -12.537 1.00 72.69 79 GLY A CA 1
ATOM 616 C C . GLY A 1 79 ? 7.283 15.251 -12.086 1.00 72.69 79 GLY A C 1
ATOM 617 O O . GLY A 1 79 ? 8.154 14.981 -12.907 1.00 72.69 79 GLY A O 1
ATOM 618 N N . TYR A 1 80 ? 7.393 14.905 -10.801 1.00 76.62 80 TYR A N 1
ATOM 619 C CA . TYR A 1 80 ? 8.622 14.333 -10.249 1.00 76.62 80 TYR A CA 1
ATOM 620 C C . TYR A 1 80 ? 8.471 12.925 -9.659 1.00 76.62 80 TYR A C 1
ATOM 622 O O . TYR A 1 80 ? 9.364 12.454 -8.953 1.00 76.62 80 TYR A O 1
ATOM 630 N N . LEU A 1 81 ? 7.381 12.210 -9.948 1.00 77.12 81 LEU A N 1
ATOM 631 C CA . LEU A 1 81 ? 7.135 10.925 -9.299 1.00 77.12 81 LEU A CA 1
ATOM 632 C C . LEU A 1 81 ? 8.220 9.881 -9.610 1.00 77.12 81 LEU A C 1
ATOM 634 O O . LEU A 1 81 ? 8.244 9.215 -10.644 1.00 77.12 81 LEU A O 1
ATOM 638 N N . SER A 1 82 ? 9.096 9.702 -8.638 1.00 81.19 82 SER A N 1
ATOM 639 C CA . SER A 1 82 ? 10.168 8.725 -8.626 1.00 81.19 82 SER A CA 1
ATOM 640 C C . SER A 1 82 ? 10.101 7.963 -7.314 1.00 81.19 82 SER A C 1
ATOM 642 O O . SER A 1 82 ? 9.615 8.481 -6.307 1.00 81.19 82 SER A O 1
ATOM 644 N N . LEU A 1 83 ? 10.630 6.741 -7.311 1.00 83.38 83 LEU A N 1
ATOM 645 C CA . LEU A 1 83 ? 10.690 5.894 -6.122 1.00 83.38 83 LEU A CA 1
ATOM 646 C C . LEU A 1 83 ? 11.262 6.640 -4.907 1.00 83.38 83 LEU A C 1
ATOM 648 O O . LEU A 1 83 ? 10.676 6.616 -3.827 1.00 83.38 83 LEU A O 1
ATOM 652 N N . THR A 1 84 ? 12.377 7.347 -5.103 1.00 85.69 84 THR A N 1
ATOM 653 C CA . THR A 1 84 ? 13.033 8.131 -4.051 1.00 85.69 84 THR A CA 1
ATOM 654 C C . THR A 1 84 ? 12.083 9.158 -3.453 1.00 85.69 84 THR A C 1
ATOM 656 O O . THR A 1 84 ? 11.989 9.273 -2.236 1.00 85.69 84 THR A O 1
ATOM 659 N N . GLN A 1 85 ? 11.344 9.882 -4.291 1.00 86.06 85 GLN A N 1
ATOM 660 C CA . GLN A 1 85 ? 10.421 10.902 -3.811 1.00 86.06 85 GLN A CA 1
ATOM 661 C C . GLN A 1 85 ? 9.221 10.305 -3.099 1.00 86.06 85 GLN A C 1
ATOM 663 O O . GLN A 1 85 ? 8.866 10.790 -2.035 1.00 86.06 85 GLN A O 1
ATOM 668 N N . VAL A 1 86 ? 8.659 9.215 -3.617 1.00 87.12 86 VAL A N 1
ATOM 669 C CA . VAL A 1 86 ? 7.561 8.499 -2.958 1.00 87.12 86 VAL A CA 1
ATOM 670 C C . VAL A 1 86 ? 7.975 8.042 -1.557 1.00 87.12 86 VAL A C 1
ATOM 672 O O . VAL A 1 86 ? 7.245 8.264 -0.591 1.00 87.12 86 VAL A O 1
ATOM 675 N N . VAL A 1 87 ? 9.173 7.467 -1.420 1.00 89.81 87 VAL A N 1
ATOM 676 C CA . VAL A 1 87 ? 9.716 7.042 -0.121 1.00 89.81 87 VAL A CA 1
ATOM 677 C C . VAL A 1 87 ? 9.939 8.238 0.805 1.00 89.81 87 VAL A C 1
ATOM 679 O O . VAL A 1 87 ? 9.518 8.194 1.959 1.00 89.81 87 VAL A O 1
ATOM 682 N N . LEU A 1 88 ? 10.547 9.322 0.314 1.00 90.62 88 LEU A N 1
ATOM 683 C CA . LEU A 1 88 ? 10.779 10.530 1.111 1.00 90.62 88 LEU A CA 1
ATOM 684 C C . LEU A 1 88 ? 9.469 11.184 1.564 1.00 90.62 88 LEU A C 1
ATOM 686 O O . LEU A 1 88 ? 9.359 11.581 2.723 1.00 90.62 88 LEU A O 1
ATOM 690 N N . THR A 1 89 ? 8.460 11.255 0.694 1.00 90.69 89 THR A N 1
ATOM 691 C CA . THR A 1 89 ? 7.128 11.762 1.038 1.00 90.69 89 THR A CA 1
ATOM 692 C C . THR A 1 89 ? 6.483 10.896 2.115 1.00 90.69 89 THR A C 1
ATOM 694 O O . THR A 1 89 ? 5.970 11.440 3.087 1.00 90.69 89 THR A O 1
ATOM 697 N N . GLN A 1 90 ? 6.574 9.567 2.017 1.00 91.81 90 GLN A N 1
ATOM 698 C CA . GLN A 1 90 ? 6.049 8.657 3.042 1.00 91.81 90 GLN A CA 1
ATOM 699 C C . GLN A 1 90 ? 6.773 8.790 4.387 1.00 91.81 90 GLN A C 1
ATOM 701 O O . GLN A 1 90 ? 6.130 8.855 5.435 1.00 91.81 90 GLN A O 1
ATOM 706 N N . MET A 1 91 ? 8.105 8.901 4.377 1.00 92.94 91 MET A N 1
ATOM 707 C CA . MET A 1 91 ? 8.884 9.182 5.587 1.00 92.94 91 MET A CA 1
ATOM 708 C C . MET A 1 91 ? 8.504 10.537 6.197 1.00 92.94 91 MET A C 1
ATOM 710 O O . MET A 1 91 ? 8.360 10.641 7.414 1.00 92.94 91 MET A O 1
ATOM 714 N N . GLY A 1 92 ? 8.287 11.555 5.360 1.00 92.62 92 GLY A N 1
ATOM 715 C CA . GLY A 1 92 ? 7.786 12.864 5.772 1.00 92.62 92 GLY A CA 1
ATOM 716 C C . GLY A 1 92 ? 6.398 12.782 6.411 1.00 92.62 92 GLY A C 1
ATOM 717 O O . GLY A 1 92 ? 6.198 13.321 7.496 1.00 92.62 92 GLY A O 1
ATOM 718 N N . CYS A 1 93 ? 5.459 12.051 5.802 1.00 92.75 93 CYS A N 1
ATOM 719 C CA . CYS A 1 93 ? 4.123 11.812 6.353 1.00 92.75 93 CYS A CA 1
ATOM 720 C C . CYS A 1 93 ? 4.173 11.098 7.709 1.00 92.75 93 CYS A C 1
ATOM 722 O O . CYS A 1 93 ? 3.469 11.506 8.634 1.00 92.75 93 CYS A O 1
ATOM 724 N N . LEU A 1 94 ? 5.022 10.077 7.859 1.00 93.88 94 LEU A N 1
ATOM 725 C CA . LEU A 1 94 ? 5.232 9.412 9.145 1.00 93.88 94 LEU A CA 1
ATOM 726 C C . LEU A 1 94 ? 5.836 10.374 10.176 1.00 93.88 94 LEU A C 1
ATOM 728 O O . LEU A 1 94 ? 5.350 10.442 11.300 1.00 93.88 94 LEU A O 1
ATOM 732 N N . GLY A 1 95 ? 6.848 11.161 9.800 1.00 93.81 95 GLY A N 1
ATOM 733 C CA . GLY A 1 95 ? 7.448 12.172 10.673 1.00 93.81 95 GLY A CA 1
ATOM 734 C C . GLY A 1 95 ? 6.429 13.208 11.158 1.00 93.81 95 GLY A C 1
ATOM 735 O O . GLY A 1 95 ? 6.336 13.465 12.356 1.00 93.81 95 GLY A O 1
ATOM 736 N N . LEU A 1 96 ? 5.606 13.741 10.251 1.00 93.25 96 LEU A N 1
ATOM 737 C CA . LEU A 1 96 ? 4.514 14.664 10.578 1.00 93.25 96 LEU A CA 1
ATOM 738 C C . LEU A 1 96 ? 3.475 14.019 11.495 1.00 93.25 96 LEU A C 1
ATOM 740 O O . LEU A 1 96 ? 3.033 14.645 12.456 1.00 93.25 96 LEU A O 1
ATOM 744 N N . THR A 1 97 ? 3.125 12.759 11.240 1.00 92.00 97 THR A N 1
ATOM 745 C CA . THR A 1 97 ? 2.200 12.000 12.085 1.00 92.00 97 THR A CA 1
ATOM 746 C C . THR A 1 97 ? 2.772 11.841 13.492 1.00 92.00 97 THR A C 1
ATOM 748 O O . THR A 1 97 ? 2.094 12.141 14.471 1.00 92.00 97 THR A O 1
ATOM 751 N N . LEU A 1 98 ? 4.041 11.449 13.621 1.00 92.94 98 LEU A N 1
ATOM 752 C CA . LEU A 1 98 ? 4.717 11.319 14.914 1.00 92.94 98 LEU A CA 1
ATOM 753 C C . LEU A 1 98 ? 4.780 12.652 15.666 1.00 92.94 98 LEU A C 1
ATOM 755 O O . LEU A 1 98 ? 4.497 12.680 16.864 1.00 92.94 98 LEU A O 1
ATOM 759 N N . ILE A 1 99 ? 5.083 13.757 14.975 1.00 93.44 99 ILE A N 1
ATOM 760 C CA . ILE A 1 99 ? 5.048 15.103 15.562 1.00 93.44 99 ILE A CA 1
ATOM 761 C C . ILE A 1 99 ? 3.635 15.424 16.050 1.00 93.44 99 ILE A C 1
ATOM 763 O O . ILE A 1 99 ? 3.478 15.831 17.197 1.00 93.44 99 ILE A O 1
ATOM 767 N N . ALA A 1 100 ? 2.608 15.188 15.230 1.00 90.12 100 ALA A N 1
ATOM 768 C CA . ALA A 1 100 ? 1.215 15.459 15.572 1.00 90.12 100 ALA A CA 1
ATOM 769 C C . ALA A 1 100 ? 0.712 14.611 16.757 1.00 90.12 100 ALA A C 1
ATOM 771 O O . ALA A 1 100 ? -0.046 15.114 17.591 1.00 90.12 100 ALA A O 1
ATOM 772 N N . VAL A 1 101 ? 1.166 13.357 16.889 1.00 88.81 101 VAL A N 1
ATOM 773 C CA . VAL A 1 101 ? 0.935 12.532 18.091 1.00 88.81 101 VAL A CA 1
ATOM 774 C C . VAL A 1 101 ? 1.660 13.121 19.300 1.00 88.81 101 VAL A C 1
ATOM 776 O O . VAL A 1 101 ? 1.069 13.237 20.375 1.00 88.81 101 VAL A O 1
ATOM 779 N N . TRP A 1 102 ? 2.927 13.509 19.137 1.00 90.12 102 TRP A N 1
ATOM 780 C CA . TRP A 1 102 ? 3.767 14.025 20.218 1.00 90.12 102 TRP A CA 1
ATOM 781 C C . TRP A 1 102 ? 3.213 15.320 20.822 1.00 90.12 102 TRP A C 1
ATOM 783 O O . TRP A 1 102 ? 3.066 15.412 22.042 1.00 90.12 102 TRP A O 1
ATOM 793 N N . ILE A 1 103 ? 2.792 16.269 19.980 1.00 92.06 103 ILE A N 1
ATOM 794 C CA . ILE A 1 103 ? 2.128 17.510 20.414 1.00 92.06 103 ILE A CA 1
ATOM 795 C C . ILE A 1 103 ? 0.653 17.301 20.795 1.00 92.06 103 ILE A C 1
ATOM 797 O O . ILE A 1 103 ? -0.040 18.259 21.124 1.00 92.06 103 ILE A O 1
ATOM 801 N N . ARG A 1 104 ? 0.164 16.051 20.757 1.00 84.19 104 ARG A N 1
ATOM 802 C CA . ARG A 1 104 ? -1.218 15.648 21.072 1.00 84.19 104 ARG A CA 1
ATOM 803 C C . ARG A 1 104 ? -2.287 16.297 20.189 1.00 84.19 104 ARG A C 1
ATOM 805 O O . ARG A 1 104 ? -3.450 16.332 20.575 1.00 84.19 104 ARG A O 1
ATOM 812 N N . TRP A 1 105 ? -1.917 16.760 19.000 1.00 82.12 105 TRP A N 1
ATOM 813 C CA . TRP A 1 105 ? -2.833 17.423 18.073 1.00 82.12 105 TRP A CA 1
ATOM 814 C C . TRP A 1 105 ? -3.819 16.451 17.420 1.00 82.12 105 TRP A C 1
ATOM 816 O O . TRP A 1 105 ? -4.957 16.818 17.155 1.00 82.12 105 TRP A O 1
ATOM 826 N N . MET A 1 106 ? -3.429 15.184 17.247 1.00 72.31 106 MET A N 1
ATOM 827 C CA . MET A 1 106 ? -4.323 14.131 16.741 1.00 72.31 106 MET A CA 1
ATOM 828 C C . MET A 1 106 ? -5.287 13.549 17.789 1.00 72.31 106 MET A C 1
ATOM 830 O O . MET A 1 106 ? -5.949 12.555 17.516 1.00 72.31 106 MET A O 1
ATOM 834 N N . ARG A 1 107 ? -5.398 14.147 18.981 1.00 66.94 107 ARG A N 1
ATOM 835 C CA . ARG A 1 107 ? -6.390 13.732 19.984 1.00 66.94 107 ARG A CA 1
ATOM 836 C C . ARG A 1 107 ? -7.678 14.544 19.822 1.00 66.94 107 ARG A C 1
ATOM 838 O O . ARG A 1 107 ? -7.716 15.689 20.257 1.00 66.94 107 ARG A O 1
ATOM 845 N N . LEU A 1 108 ? -8.730 13.964 19.243 1.00 60.00 108 LEU A N 1
ATOM 846 C CA . LEU A 1 108 ? -10.063 14.580 19.081 1.00 60.00 108 LEU A CA 1
ATOM 847 C C . LEU A 1 108 ? -11.163 13.498 19.010 1.00 60.00 108 LEU A C 1
ATOM 849 O O . LEU A 1 108 ? -10.868 12.409 18.523 1.00 60.00 108 LEU A O 1
ATOM 853 N N . PRO A 1 109 ? -12.448 13.849 19.230 1.00 54.50 109 PRO A N 1
ATOM 854 C CA . PRO A 1 109 ? -13.134 14.283 20.455 1.00 54.50 109 PRO A CA 1
ATOM 855 C C . PRO A 1 109 ? -13.666 13.073 21.271 1.00 54.50 109 PRO A C 1
ATOM 857 O O . PRO A 1 109 ? -13.386 11.931 20.927 1.00 54.50 109 PRO A O 1
ATOM 860 N N . ASP A 1 110 ? -14.405 13.323 22.362 1.00 56.97 110 ASP A N 1
ATOM 861 C CA . ASP A 1 110 ? -14.955 12.330 23.306 1.00 56.97 110 ASP A CA 1
ATOM 862 C C . ASP A 1 110 ? -15.288 10.960 22.690 1.00 56.97 110 ASP A C 1
ATOM 864 O O . ASP A 1 110 ? -16.182 10.826 21.852 1.00 56.97 110 ASP A O 1
ATOM 868 N N . TRP A 1 111 ? -14.609 9.927 23.194 1.00 55.31 111 TRP A N 1
ATOM 869 C CA . TRP A 1 111 ? -14.817 8.501 22.903 1.00 55.31 111 TRP A CA 1
ATOM 870 C C . TRP A 1 111 ? -16.303 8.097 22.873 1.00 55.31 111 TRP A C 1
ATOM 872 O O . TRP A 1 111 ? -16.720 7.273 22.057 1.00 55.31 111 TRP A O 1
ATOM 882 N N . GLN A 1 112 ? -17.121 8.745 23.708 1.00 56.50 112 GLN A N 1
ATOM 883 C CA . GLN A 1 112 ? -18.571 8.579 23.742 1.00 56.50 112 GLN A CA 1
ATOM 884 C C . GLN A 1 112 ? -19.240 8.882 22.388 1.00 56.50 112 GLN A C 1
ATOM 886 O O . GLN A 1 112 ? -20.086 8.112 21.956 1.00 56.50 112 GLN A O 1
ATOM 891 N N . ALA A 1 113 ? -18.861 9.959 21.691 1.00 59.38 113 ALA A N 1
ATOM 892 C CA . ALA A 1 113 ? -19.502 10.387 20.444 1.00 59.38 113 ALA A CA 1
ATOM 893 C C . ALA A 1 113 ? -19.149 9.489 19.243 1.00 59.38 113 ALA A C 1
ATOM 895 O O . ALA A 1 113 ? -19.990 9.274 18.363 1.00 59.38 113 ALA A O 1
ATOM 896 N N . CYS A 1 114 ? -17.929 8.936 19.219 1.00 57.84 114 CYS A N 1
ATOM 897 C CA . CYS A 1 114 ? -17.517 7.935 18.228 1.00 57.84 114 CYS A CA 1
ATOM 898 C C . CYS A 1 114 ? -18.263 6.610 18.430 1.00 57.84 114 CYS A C 1
ATOM 900 O O . CYS A 1 114 ? -18.786 6.054 17.464 1.00 57.84 114 CYS A O 1
ATOM 902 N N . LEU A 1 115 ? -18.395 6.149 19.681 1.00 60.47 115 LEU A N 1
ATOM 903 C CA . LEU A 1 115 ? -19.156 4.941 20.009 1.00 60.47 115 LEU A CA 1
ATOM 904 C C . LEU A 1 115 ? -20.619 5.037 19.565 1.00 60.47 115 LEU A C 1
ATOM 906 O O . LEU A 1 115 ? -21.124 4.092 18.960 1.00 60.47 115 LEU A O 1
ATOM 910 N N . THR A 1 116 ? -21.290 6.169 19.800 1.00 60.38 116 THR A N 1
ATOM 911 C CA . THR A 1 116 ? -22.699 6.335 19.409 1.00 60.38 116 THR A CA 1
ATOM 912 C C . THR A 1 116 ? -22.877 6.320 17.889 1.00 60.38 116 THR A C 1
ATOM 914 O O . THR A 1 116 ? -23.817 5.706 17.392 1.00 60.38 116 THR A O 1
ATOM 917 N N . ARG A 1 117 ? -21.965 6.940 17.121 1.00 60.25 117 ARG A N 1
ATOM 918 C CA . ARG A 1 117 ? -22.007 6.888 15.644 1.00 60.25 117 ARG A CA 1
ATOM 919 C C . ARG A 1 117 ? -21.709 5.496 15.098 1.00 60.25 117 ARG A C 1
ATOM 921 O O . ARG A 1 117 ? -22.412 5.054 14.194 1.00 60.25 117 ARG A O 1
ATOM 928 N N . GLY A 1 118 ? -20.720 4.801 15.662 1.00 59.84 118 GLY A N 1
ATOM 929 C CA . GLY A 1 118 ? -20.412 3.419 15.292 1.00 59.84 118 GLY A CA 1
ATOM 930 C C . GLY A 1 118 ? -21.588 2.480 15.568 1.00 59.84 118 GLY A C 1
ATOM 931 O O . GLY A 1 118 ? -21.953 1.679 14.716 1.00 59.84 118 GLY A O 1
ATOM 932 N N . GLN A 1 119 ? -22.251 2.624 16.719 1.00 61.00 119 GLN A N 1
ATOM 933 C CA . GLN A 1 119 ? -23.435 1.831 17.064 1.00 61.00 119 GLN A CA 1
ATOM 934 C C . GLN A 1 119 ? -24.628 2.092 16.134 1.00 61.00 119 GLN A C 1
ATOM 936 O O . GLN A 1 119 ? -25.307 1.136 15.763 1.00 61.00 119 GLN A O 1
ATOM 941 N N . MET A 1 120 ? -24.854 3.343 15.715 1.00 59.12 120 MET A N 1
ATOM 942 C CA . MET A 1 120 ? -25.906 3.679 14.746 1.00 59.12 120 MET A CA 1
ATOM 943 C C . MET A 1 120 ? -25.622 3.089 13.357 1.00 59.12 120 MET A C 1
ATOM 945 O O . MET A 1 120 ? -26.502 2.452 12.787 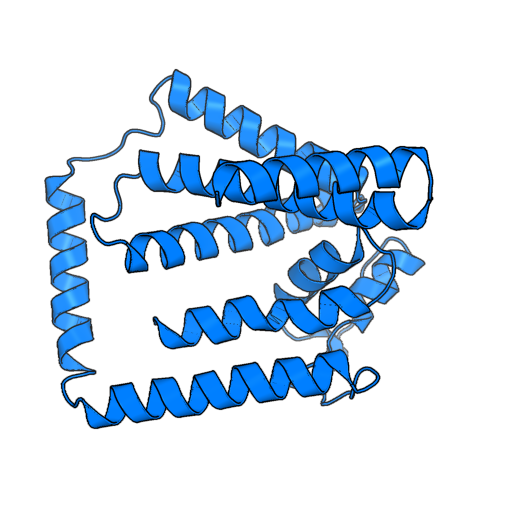1.00 59.12 120 MET A O 1
ATOM 949 N N . ALA A 1 121 ? -24.387 3.202 12.854 1.00 59.31 121 ALA A N 1
ATOM 950 C CA . ALA A 1 121 ? -23.998 2.603 11.573 1.00 59.31 121 ALA A CA 1
ATOM 951 C C . ALA A 1 121 ? -24.100 1.065 11.592 1.00 59.31 121 ALA A C 1
ATOM 953 O O . ALA A 1 121 ? -24.501 0.449 10.608 1.00 59.31 121 ALA A O 1
ATOM 954 N N . ILE A 1 122 ? -23.793 0.434 12.731 1.00 58.03 122 ILE A N 1
ATOM 955 C CA . ILE A 1 122 ? -23.945 -1.016 12.915 1.00 58.03 122 ILE A CA 1
ATOM 956 C C . ILE A 1 122 ? -25.420 -1.422 12.927 1.00 58.03 122 ILE A C 1
ATOM 958 O O . ILE A 1 122 ? -25.746 -2.430 12.314 1.00 58.03 122 ILE A O 1
ATOM 962 N N . GLN A 1 123 ? -26.306 -0.678 13.599 1.00 58.34 123 GLN A N 1
ATOM 963 C CA . GLN A 1 123 ? -27.751 -0.955 13.568 1.00 58.34 123 GLN A CA 1
ATOM 964 C C . GLN A 1 123 ? -28.337 -0.840 12.156 1.00 58.34 123 GLN A C 1
ATOM 966 O O . GLN A 1 123 ? -29.256 -1.579 11.810 1.00 58.34 123 GLN A O 1
ATOM 971 N N . GLU A 1 124 ? -27.785 0.053 11.339 1.00 57.09 124 GLU A N 1
ATOM 972 C CA . GLU A 1 124 ? -28.164 0.219 9.938 1.00 57.09 124 GLU A CA 1
ATOM 973 C C . GLU A 1 124 ? -27.624 -0.934 9.068 1.00 57.09 124 GLU A C 1
ATOM 975 O O . GLU A 1 124 ? -28.366 -1.518 8.278 1.00 57.09 124 GLU A O 1
ATOM 980 N N . ALA A 1 125 ? -26.373 -1.359 9.285 1.00 56.16 125 ALA A N 1
ATOM 981 C CA . ALA A 1 125 ? -25.744 -2.469 8.561 1.00 56.16 125 ALA A CA 1
ATOM 982 C C . ALA A 1 125 ? -26.312 -3.854 8.937 1.00 56.16 125 ALA A C 1
ATOM 984 O O . ALA A 1 125 ? -26.492 -4.717 8.074 1.00 56.16 125 ALA A O 1
ATOM 985 N N . THR A 1 126 ? -26.653 -4.090 10.209 1.00 55.78 126 THR A N 1
ATOM 986 C CA . THR A 1 126 ? -27.285 -5.350 10.645 1.00 55.78 126 THR A CA 1
ATOM 987 C C . THR A 1 126 ? -28.718 -5.498 10.136 1.00 55.78 126 THR A C 1
ATOM 989 O O . THR A 1 126 ? -29.199 -6.626 10.026 1.00 55.78 126 THR A O 1
ATOM 992 N N . GLY A 1 127 ? -29.375 -4.398 9.751 1.00 54.06 127 GLY A N 1
ATOM 993 C CA . GLY A 1 127 ? -30.653 -4.420 9.038 1.00 54.06 127 GLY A CA 1
ATOM 994 C C . GLY A 1 127 ? -30.558 -4.979 7.612 1.00 54.06 127 GLY A C 1
ATOM 995 O O . GLY A 1 127 ? -31.548 -5.496 7.099 1.00 54.06 127 GLY A O 1
ATOM 996 N N . VAL A 1 128 ? -29.374 -4.936 6.987 1.00 53.44 128 VAL A N 1
ATOM 997 C CA . VAL A 1 128 ? -29.148 -5.380 5.597 1.00 53.44 128 VAL A CA 1
ATOM 998 C C . VAL A 1 128 ? -28.679 -6.843 5.518 1.00 53.44 128 VAL A C 1
ATOM 1000 O O . VAL A 1 128 ? -28.979 -7.539 4.550 1.00 53.44 128 VAL A O 1
ATOM 1003 N N . CYS A 1 129 ? -28.017 -7.359 6.560 1.00 51.00 129 CYS A N 1
ATOM 1004 C CA . CYS A 1 129 ? -27.423 -8.706 6.590 1.00 51.00 129 CYS A CA 1
ATOM 1005 C C . CYS A 1 129 ? -28.093 -9.662 7.598 1.00 51.00 129 CYS A C 1
ATOM 1007 O O . CYS A 1 129 ? -27.428 -10.431 8.292 1.00 51.00 129 CYS A O 1
ATOM 1009 N N . SER A 1 130 ? -29.426 -9.656 7.688 1.00 52.38 130 SER A N 1
ATOM 1010 C CA . SER A 1 130 ? -30.163 -10.481 8.662 1.00 52.38 130 SER A CA 1
ATOM 1011 C C . SER A 1 130 ? -30.260 -11.976 8.311 1.00 52.38 130 SER A C 1
ATOM 1013 O O . SER A 1 130 ? -30.853 -12.739 9.075 1.00 52.38 130 SER A O 1
ATOM 1015 N N . SER A 1 131 ? -29.704 -12.429 7.179 1.00 60.97 131 SER A N 1
ATOM 1016 C CA . SER A 1 131 ? -29.725 -13.846 6.803 1.00 60.97 131 SER A CA 1
ATOM 1017 C C . SER A 1 131 ? -28.317 -14.438 6.755 1.00 60.97 131 SER A C 1
ATOM 1019 O O . SER A 1 131 ? -27.460 -14.021 5.977 1.00 60.97 131 SER A O 1
ATOM 1021 N N . HIS A 1 132 ? -28.092 -15.481 7.560 1.00 62.94 132 HIS A N 1
ATOM 1022 C CA . HIS A 1 132 ? -26.868 -16.292 7.533 1.00 62.94 132 HIS A CA 1
ATOM 1023 C C . HIS A 1 132 ? -26.526 -16.805 6.121 1.00 62.94 132 HIS A C 1
ATOM 1025 O O . HIS A 1 132 ? -25.364 -17.046 5.812 1.00 62.94 132 HIS A O 1
ATOM 1031 N N . VAL A 1 133 ? -27.532 -16.931 5.252 1.00 72.12 133 VAL A N 1
ATOM 1032 C CA . VAL A 1 133 ? -27.393 -17.363 3.859 1.00 72.12 133 VAL A CA 1
ATOM 1033 C C . VAL A 1 133 ? -26.640 -16.332 3.015 1.00 72.12 133 VAL A C 1
ATOM 1035 O O . VAL A 1 133 ? -25.723 -16.711 2.293 1.00 72.12 133 VAL A O 1
ATOM 1038 N N . VAL A 1 134 ? -26.960 -15.038 3.133 1.00 69.50 134 VAL A N 1
ATOM 1039 C CA . VAL A 1 134 ? -26.270 -13.973 2.380 1.00 69.50 134 VAL A CA 1
ATOM 1040 C C . VAL A 1 134 ? -24.800 -13.884 2.790 1.00 69.50 134 VAL A C 1
ATOM 1042 O O . VAL A 1 134 ? -23.933 -13.823 1.921 1.00 69.50 134 VAL A O 1
ATOM 1045 N N . GLY A 1 135 ? -24.503 -13.987 4.089 1.00 70.31 135 GLY A N 1
ATOM 1046 C CA . GLY A 1 135 ? -23.122 -14.009 4.582 1.00 70.31 135 GLY A CA 1
ATOM 1047 C C . GLY A 1 135 ? -22.322 -15.216 4.076 1.00 70.31 135 GLY A C 1
ATOM 1048 O O . GLY A 1 135 ? -21.174 -15.070 3.664 1.00 70.31 135 GLY A O 1
ATOM 1049 N N . VAL A 1 136 ? -22.927 -16.409 4.040 1.00 75.31 136 VAL A N 1
ATOM 1050 C CA . VAL A 1 136 ? -22.275 -17.611 3.489 1.00 75.31 136 VAL A CA 1
ATOM 1051 C C . VAL A 1 136 ? -22.025 -17.468 1.988 1.00 75.31 136 VAL A C 1
ATOM 1053 O O . VAL A 1 136 ? -20.928 -17.786 1.531 1.00 75.31 136 VAL A O 1
ATOM 1056 N N . ILE A 1 137 ? -22.996 -16.960 1.223 1.00 77.06 137 ILE A N 1
ATOM 1057 C CA . ILE A 1 137 ? -22.833 -16.720 -0.218 1.00 77.06 137 ILE A CA 1
ATOM 1058 C C . ILE A 1 137 ? -21.708 -15.710 -0.463 1.00 77.06 137 ILE A C 1
ATOM 1060 O O . ILE A 1 137 ? -20.834 -15.986 -1.281 1.00 77.06 137 ILE A O 1
ATOM 1064 N N . ALA A 1 138 ? -21.673 -14.598 0.276 1.00 71.25 138 ALA A N 1
ATOM 1065 C CA . ALA A 1 138 ? -20.604 -13.607 0.176 1.00 71.25 138 ALA A CA 1
ATOM 1066 C C . ALA A 1 138 ? -19.226 -14.229 0.467 1.00 71.25 138 ALA A C 1
ATOM 1068 O O . ALA A 1 138 ? -18.309 -14.099 -0.339 1.00 71.25 138 ALA A O 1
ATOM 1069 N N . CYS A 1 139 ? -19.087 -15.002 1.548 1.00 74.62 139 CYS A N 1
ATOM 1070 C CA . CYS A 1 139 ? -17.840 -15.702 1.867 1.00 74.62 139 CYS A CA 1
ATOM 1071 C C . CYS A 1 139 ? -17.404 -16.688 0.771 1.00 74.62 139 CYS A C 1
ATOM 1073 O O . CYS A 1 139 ? -16.221 -16.745 0.435 1.00 74.62 139 CYS A O 1
ATOM 1075 N N . VAL A 1 140 ? -18.335 -17.466 0.206 1.00 79.19 140 VAL A N 1
ATOM 1076 C CA . VAL A 1 140 ? -18.035 -18.444 -0.854 1.00 79.19 140 VAL A CA 1
ATOM 1077 C C . VAL A 1 140 ? -17.639 -17.743 -2.150 1.00 79.19 140 VAL A C 1
ATOM 1079 O O . VAL A 1 140 ? -16.622 -18.102 -2.743 1.00 79.19 140 VAL A O 1
ATOM 1082 N N . VAL A 1 141 ? -18.399 -16.730 -2.575 1.00 77.56 141 VAL A N 1
ATOM 1083 C CA . VAL A 1 141 ? -18.122 -15.956 -3.793 1.00 77.56 141 VAL A CA 1
ATOM 1084 C C . VAL A 1 141 ? -16.770 -15.267 -3.682 1.00 77.56 141 VAL A C 1
ATOM 1086 O O . VAL A 1 141 ? -15.957 -15.362 -4.600 1.00 77.56 141 VAL A O 1
ATOM 1089 N N . THR A 1 142 ? -16.481 -14.636 -2.548 1.00 71.06 142 THR A N 1
ATOM 1090 C CA . THR A 1 142 ? -15.229 -13.904 -2.382 1.00 71.06 142 THR A CA 1
ATOM 1091 C C . THR A 1 142 ? -14.038 -14.827 -2.146 1.00 71.06 142 THR A C 1
ATOM 1093 O O . THR A 1 142 ? -12.953 -14.566 -2.659 1.00 71.06 142 THR A O 1
ATOM 1096 N N . GLY A 1 143 ? -14.225 -15.953 -1.450 1.00 74.88 143 GLY A N 1
ATOM 1097 C CA . GLY A 1 143 ? -13.208 -17.000 -1.342 1.00 74.88 143 GLY A CA 1
ATOM 1098 C C . GLY A 1 143 ? -12.858 -17.598 -2.706 1.00 74.88 143 GLY A C 1
ATOM 1099 O O . GLY A 1 143 ? -11.679 -17.740 -3.035 1.00 74.88 143 GLY A O 1
ATOM 1100 N N . PHE A 1 144 ? -13.867 -17.875 -3.537 1.00 79.12 144 PHE A N 1
ATOM 1101 C CA . PHE A 1 144 ? -13.662 -18.291 -4.922 1.00 79.12 144 PHE A CA 1
ATOM 1102 C C . PHE A 1 144 ? -12.947 -17.206 -5.731 1.00 79.12 144 PHE A C 1
ATOM 1104 O O . PHE A 1 144 ? -11.954 -17.511 -6.382 1.00 79.12 144 PHE A O 1
ATOM 1111 N N . ALA A 1 145 ? -13.381 -15.944 -5.643 1.00 71.94 145 ALA A N 1
ATOM 1112 C CA . ALA A 1 145 ? -12.735 -14.823 -6.323 1.00 71.94 145 ALA A CA 1
ATOM 1113 C C . ALA A 1 145 ? -11.265 -14.670 -5.906 1.00 71.94 145 ALA A C 1
ATOM 1115 O O . ALA A 1 145 ? -10.408 -14.483 -6.763 1.00 71.94 145 ALA A O 1
ATOM 1116 N N . PHE A 1 146 ? -10.947 -14.823 -4.618 1.00 75.19 146 PHE A N 1
ATOM 1117 C CA . PHE A 1 146 ? -9.574 -14.804 -4.116 1.00 75.19 146 PHE A CA 1
ATOM 1118 C C . PHE A 1 146 ? -8.736 -15.931 -4.724 1.00 75.19 146 PHE A C 1
ATOM 1120 O O . PHE A 1 146 ? -7.671 -15.664 -5.276 1.00 75.19 146 PHE A O 1
ATOM 1127 N N . VAL A 1 147 ? -9.205 -17.183 -4.647 1.00 77.00 147 VAL A N 1
ATOM 1128 C CA . VAL A 1 147 ? -8.465 -18.344 -5.172 1.00 77.00 147 VAL A CA 1
ATOM 1129 C C . VAL A 1 147 ? -8.306 -18.237 -6.685 1.00 77.00 147 VAL A C 1
ATOM 1131 O O . VAL A 1 147 ? -7.222 -18.485 -7.207 1.00 77.00 147 VAL A O 1
ATOM 1134 N N . PHE A 1 148 ? -9.365 -17.829 -7.379 1.00 76.00 148 PHE A N 1
ATOM 1135 C CA . PHE A 1 148 ? -9.371 -17.632 -8.819 1.00 76.00 148 PHE A CA 1
ATOM 1136 C C . PHE A 1 148 ? -8.383 -16.540 -9.233 1.00 76.00 148 PHE A C 1
ATOM 1138 O O . PHE A 1 148 ? -7.506 -16.805 -10.048 1.00 76.00 148 PHE A O 1
ATOM 1145 N N . VAL A 1 149 ? -8.453 -15.348 -8.632 1.00 71.12 149 VAL A N 1
ATOM 1146 C CA . VAL A 1 149 ? -7.535 -14.240 -8.939 1.00 71.12 149 VAL A CA 1
ATOM 1147 C C . VAL A 1 149 ? -6.101 -14.611 -8.584 1.00 71.12 149 VAL A C 1
ATOM 1149 O O . VAL A 1 149 ? -5.205 -14.375 -9.385 1.00 71.12 149 VAL A O 1
ATOM 1152 N N . PHE A 1 150 ? -5.863 -15.262 -7.444 1.00 73.81 150 PHE A N 1
ATOM 1153 C CA . PHE A 1 150 ? -4.528 -15.726 -7.075 1.00 73.81 150 PHE A CA 1
ATOM 1154 C C . PHE A 1 150 ? -3.969 -16.729 -8.092 1.00 73.81 150 PHE A C 1
ATOM 1156 O O . PHE A 1 150 ? -2.850 -16.554 -8.572 1.00 73.81 150 PHE A O 1
ATOM 1163 N N . ALA A 1 151 ? -4.739 -17.761 -8.449 1.00 75.19 151 ALA A N 1
ATOM 1164 C CA . ALA A 1 151 ? -4.316 -18.786 -9.400 1.00 75.19 151 ALA A CA 1
ATOM 1165 C C . ALA A 1 151 ? -4.098 -18.204 -10.802 1.00 75.19 151 ALA A C 1
ATOM 1167 O O . ALA A 1 151 ? -3.090 -18.503 -11.441 1.00 75.19 151 ALA A O 1
ATOM 1168 N N . VAL A 1 152 ? -4.998 -17.332 -11.264 1.00 68.94 152 VAL A N 1
ATOM 1169 C CA . VAL A 1 152 ? -4.872 -16.659 -12.560 1.00 68.94 152 VAL A CA 1
ATOM 1170 C C . VAL A 1 152 ? -3.636 -15.760 -12.580 1.00 68.94 152 VAL A C 1
ATOM 1172 O O . VAL A 1 152 ? -2.833 -15.888 -13.501 1.00 68.94 152 VAL A O 1
ATOM 1175 N N . SER A 1 153 ? -3.432 -14.930 -11.553 1.00 69.62 153 SER A N 1
ATOM 1176 C CA . SER A 1 153 ? -2.277 -14.029 -11.439 1.00 69.62 153 SER A CA 1
ATOM 1177 C C . SER A 1 153 ? -0.938 -14.760 -11.305 1.00 6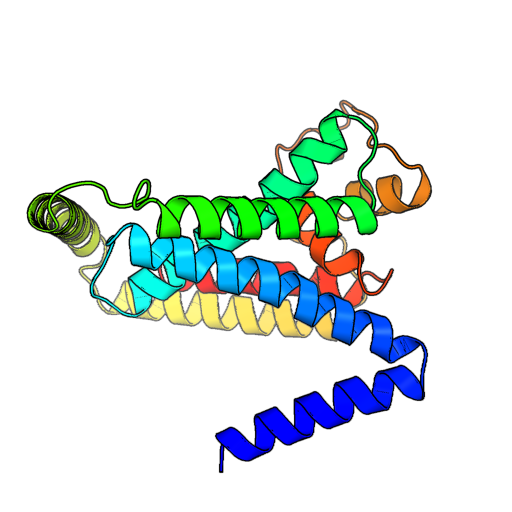9.62 153 SER A C 1
ATOM 1179 O O . SER A 1 153 ? 0.075 -14.263 -11.799 1.00 69.62 153 SER A O 1
ATOM 1181 N N . ALA A 1 154 ? -0.920 -15.923 -10.645 1.00 72.44 154 ALA A N 1
ATOM 1182 C CA . ALA A 1 154 ? 0.290 -16.712 -10.428 1.00 72.44 154 ALA A CA 1
ATOM 1183 C C . ALA A 1 154 ? 0.681 -17.577 -11.635 1.00 72.44 154 ALA A C 1
ATOM 1185 O O . ALA A 1 154 ? 1.871 -17.749 -11.893 1.00 72.44 154 ALA A O 1
ATOM 1186 N N . LEU A 1 155 ? -0.299 -18.143 -12.347 1.00 73.69 155 LEU A N 1
ATOM 1187 C CA . LEU A 1 155 ? -0.054 -19.158 -13.378 1.00 73.69 155 LEU A CA 1
ATOM 1188 C C . LEU A 1 155 ? -0.110 -18.615 -14.804 1.00 73.69 155 LEU A C 1
ATOM 1190 O O . LEU A 1 155 ? 0.451 -19.240 -15.701 1.00 73.69 155 LEU A O 1
ATOM 1194 N N . ASN A 1 156 ? -0.764 -17.475 -15.029 1.00 58.50 156 ASN A N 1
ATOM 1195 C CA . ASN A 1 156 ? -0.904 -16.915 -16.366 1.00 58.50 156 ASN A CA 1
ATOM 1196 C C . ASN A 1 156 ? -0.077 -15.633 -16.529 1.00 58.50 156 ASN A C 1
ATOM 1198 O O . ASN A 1 156 ? 0.074 -14.854 -15.579 1.00 58.50 156 ASN A O 1
ATOM 1202 N N . PRO A 1 157 ? 0.451 -15.367 -17.740 1.00 56.41 157 PRO A N 1
ATOM 1203 C CA . PRO A 1 157 ? 0.844 -14.012 -18.108 1.00 56.41 157 PRO A CA 1
ATOM 1204 C C . PRO A 1 157 ? -0.377 -13.086 -17.987 1.00 56.41 157 PRO A C 1
ATOM 1206 O O . PRO A 1 157 ? -1.507 -13.579 -17.969 1.00 56.41 157 PRO A O 1
ATOM 1209 N N . PRO A 1 158 ? -0.189 -11.761 -17.890 1.00 53.66 158 PRO A N 1
ATOM 1210 C CA . PRO A 1 158 ? -1.291 -10.851 -17.643 1.00 53.66 158 PRO A CA 1
ATOM 1211 C C . PRO A 1 158 ? -2.355 -11.002 -18.716 1.00 53.66 158 PRO A C 1
ATOM 1213 O O . PRO A 1 158 ? -2.141 -10.657 -19.877 1.00 53.66 158 PRO A O 1
ATOM 1216 N N . ILE A 1 159 ? -3.494 -11.563 -18.329 1.00 48.97 159 ILE A N 1
ATOM 1217 C CA . ILE A 1 159 ? -4.618 -11.714 -19.235 1.00 48.97 159 ILE A CA 1
ATOM 1218 C C . ILE A 1 159 ? -5.296 -10.346 -19.254 1.00 48.97 159 ILE A C 1
ATOM 1220 O O . ILE A 1 159 ? -5.820 -9.896 -18.234 1.00 48.97 159 ILE A O 1
ATOM 1224 N N . GLY A 1 160 ? -5.221 -9.660 -20.397 1.00 42.97 160 GLY A N 1
ATOM 1225 C CA . GLY A 1 160 ? -5.838 -8.357 -20.644 1.00 42.97 160 GLY A CA 1
ATOM 1226 C C . GLY A 1 160 ? -7.363 -8.444 -20.674 1.00 42.97 160 GLY A C 1
ATOM 1227 O O . GLY A 1 160 ? -7.978 -8.249 -21.715 1.00 42.97 160 GLY A O 1
ATOM 1228 N N . ILE A 1 161 ? -7.982 -8.785 -19.543 1.00 43.34 161 ILE A N 1
ATOM 1229 C CA . ILE A 1 161 ? -9.428 -8.678 -19.364 1.00 43.34 161 ILE A CA 1
ATOM 1230 C C . ILE A 1 161 ? -9.705 -7.221 -18.977 1.00 43.34 161 ILE A C 1
ATOM 1232 O O . ILE A 1 161 ? -9.589 -6.818 -17.814 1.00 43.34 161 ILE A O 1
ATOM 1236 N N . ASP A 1 162 ? -10.012 -6.458 -20.023 1.00 46.09 162 ASP A N 1
ATOM 1237 C CA . ASP A 1 162 ? -10.007 -4.999 -20.227 1.00 46.09 162 ASP A CA 1
ATOM 1238 C C . ASP A 1 162 ? -10.893 -4.147 -19.289 1.00 46.09 162 ASP A C 1
ATOM 1240 O O . ASP A 1 162 ? -11.104 -2.965 -19.517 1.00 46.09 162 ASP A O 1
ATOM 1244 N N . GLY A 1 163 ? -11.431 -4.714 -18.208 1.00 44.50 163 GLY A N 1
ATOM 1245 C CA . GLY A 1 163 ? -12.315 -3.978 -17.291 1.00 44.50 163 GLY A CA 1
ATOM 1246 C C . GLY A 1 163 ? -12.084 -4.238 -15.809 1.00 44.50 163 GLY A C 1
ATOM 1247 O O . GLY A 1 163 ? -12.416 -3.396 -14.982 1.00 44.50 163 GLY A O 1
ATOM 1248 N N . ILE A 1 164 ? -11.489 -5.379 -15.453 1.00 42.56 164 ILE A N 1
ATOM 1249 C CA . ILE A 1 164 ? -11.335 -5.788 -14.048 1.00 42.56 164 ILE A CA 1
ATOM 1250 C C . ILE A 1 164 ? -9.860 -5.952 -13.688 1.00 42.56 164 ILE A C 1
ATOM 1252 O O . ILE A 1 164 ? -9.486 -5.687 -12.549 1.00 42.56 164 ILE A O 1
ATOM 1256 N N . CYS A 1 165 ? -8.994 -6.331 -14.635 1.00 45.69 165 CYS A N 1
ATOM 1257 C CA . CYS A 1 165 ? -7.718 -6.938 -14.263 1.00 45.69 165 CYS A CA 1
ATOM 1258 C C . CYS A 1 165 ? -6.456 -6.144 -14.601 1.00 45.69 165 CYS A C 1
ATOM 1260 O O . CYS A 1 165 ? -5.462 -6.386 -13.928 1.00 45.69 165 CYS A O 1
ATOM 1262 N N . PHE A 1 166 ? -6.414 -5.225 -15.576 1.00 52.50 166 PHE A N 1
ATOM 1263 C CA . PHE A 1 166 ? -5.089 -4.785 -16.047 1.00 52.50 166 PHE A CA 1
ATOM 1264 C C . PHE A 1 166 ? -5.042 -3.401 -16.725 1.00 52.50 166 PHE A C 1
ATOM 1266 O O . PHE A 1 166 ? -4.969 -3.292 -17.940 1.00 52.50 166 PHE A O 1
ATOM 1273 N N . HIS A 1 167 ? -4.972 -2.325 -15.929 1.00 57.62 167 HIS A N 1
ATOM 1274 C CA . HIS A 1 167 ? -4.636 -0.967 -16.406 1.00 57.62 167 HIS A CA 1
ATOM 1275 C C . HIS A 1 167 ? -3.166 -0.614 -16.117 1.00 57.62 167 HIS A C 1
ATOM 1277 O O . HIS A 1 167 ? -2.836 0.490 -15.685 1.00 57.62 167 HIS A O 1
ATOM 1283 N N . LEU A 1 168 ? -2.252 -1.570 -16.329 1.00 57.56 168 LEU A N 1
ATOM 1284 C CA . LEU A 1 168 ? -0.817 -1.349 -16.116 1.00 57.56 168 LEU A CA 1
ATOM 1285 C C . LEU A 1 168 ? -0.227 -0.331 -17.095 1.00 57.56 168 LEU A C 1
ATOM 1287 O O . LEU A 1 168 ? 0.834 0.220 -16.818 1.00 57.56 168 LEU A O 1
ATOM 1291 N N . MET A 1 169 ? -0.898 -0.081 -18.225 1.00 58.25 169 MET A N 1
ATOM 1292 C CA . MET A 1 169 ? -0.372 0.751 -19.306 1.00 58.25 169 MET A CA 1
ATOM 1293 C C . MET A 1 169 ? 0.062 2.133 -18.812 1.00 58.25 169 MET A C 1
ATOM 1295 O O . MET A 1 169 ? 1.122 2.596 -19.202 1.00 58.25 169 MET A O 1
ATOM 1299 N N . GLN A 1 170 ? -0.681 2.758 -17.898 1.00 61.28 170 GLN A N 1
ATOM 1300 C CA . GLN A 1 170 ? -0.329 4.075 -17.354 1.00 61.28 170 GLN A CA 1
ATOM 1301 C C . GLN A 1 170 ? 0.893 4.019 -16.429 1.00 61.28 170 GLN A C 1
ATOM 1303 O O . GLN A 1 170 ? 1.800 4.837 -16.562 1.00 61.28 170 GLN A O 1
ATOM 1308 N N . ALA A 1 171 ? 0.947 3.034 -15.526 1.00 62.00 171 ALA A N 1
ATOM 1309 C CA . ALA A 1 171 ? 2.076 2.852 -14.613 1.00 62.00 171 ALA A CA 1
ATOM 1310 C C . ALA A 1 171 ? 3.364 2.478 -15.370 1.00 62.00 171 ALA A C 1
ATOM 1312 O O . ALA A 1 171 ? 4.435 2.999 -15.070 1.00 62.00 171 ALA A O 1
ATOM 1313 N N . VAL A 1 172 ? 3.258 1.621 -16.390 1.00 62.94 172 VAL A N 1
ATOM 1314 C CA . VAL A 1 172 ? 4.378 1.219 -17.253 1.00 62.94 172 VAL A CA 1
ATOM 1315 C C . VAL A 1 172 ? 4.828 2.373 -18.143 1.00 62.94 172 VAL A C 1
ATOM 1317 O O . VAL A 1 172 ? 6.020 2.664 -18.187 1.00 62.94 172 VAL A O 1
ATOM 1320 N N . TYR A 1 173 ? 3.894 3.059 -18.809 1.00 63.56 173 TYR A N 1
ATOM 1321 C CA . TYR A 1 173 ? 4.208 4.223 -19.638 1.00 63.56 173 TYR A CA 1
ATOM 1322 C C . TYR A 1 173 ? 4.921 5.290 -18.813 1.00 63.56 173 TYR A C 1
ATOM 1324 O O . TYR A 1 173 ? 5.911 5.856 -19.266 1.00 63.56 173 TYR A O 1
ATOM 1332 N N . TRP A 1 174 ? 4.484 5.515 -17.574 1.00 66.12 174 TRP A N 1
ATOM 1333 C CA . TRP A 1 174 ? 5.179 6.413 -16.665 1.00 66.12 174 TRP A CA 1
ATOM 1334 C C . TRP A 1 174 ? 6.599 5.942 -16.355 1.00 66.12 174 TRP A C 1
ATOM 1336 O O . TRP A 1 174 ? 7.540 6.695 -16.588 1.00 66.12 174 TRP A O 1
ATOM 1346 N N . LEU A 1 175 ? 6.786 4.706 -15.883 1.00 63.34 175 LEU A N 1
ATOM 1347 C CA . LEU A 1 175 ? 8.125 4.177 -15.589 1.00 63.34 175 LEU A CA 1
ATOM 1348 C C . LEU A 1 175 ? 9.085 4.308 -16.785 1.00 63.34 175 LEU A C 1
ATOM 1350 O O . LEU A 1 175 ? 10.285 4.470 -16.584 1.00 63.34 175 LEU A O 1
ATOM 1354 N N . GLN A 1 176 ? 8.562 4.266 -18.012 1.00 67.31 176 GLN A N 1
ATOM 1355 C CA . GLN A 1 176 ? 9.337 4.408 -19.245 1.00 67.31 176 GLN A CA 1
ATOM 1356 C C . GLN A 1 176 ? 9.576 5.860 -19.681 1.00 67.31 176 GLN A C 1
ATOM 1358 O O . GLN A 1 176 ? 10.629 6.155 -20.239 1.00 67.31 176 GLN A O 1
ATOM 1363 N N . THR A 1 177 ? 8.615 6.764 -19.476 1.00 64.62 177 THR A N 1
ATOM 1364 C CA . THR A 1 177 ? 8.634 8.110 -20.085 1.00 64.62 177 THR A CA 1
ATOM 1365 C C . THR A 1 177 ? 8.771 9.255 -19.086 1.00 64.62 177 THR A C 1
ATOM 1367 O O . THR A 1 177 ? 9.059 10.379 -19.486 1.00 64.62 177 THR A O 1
ATOM 1370 N N . GLY A 1 178 ? 8.578 8.997 -17.792 1.00 57.94 178 GLY A N 1
ATOM 1371 C CA . GLY A 1 178 ? 8.636 10.006 -16.735 1.00 57.94 178 GLY A CA 1
ATOM 1372 C C . GLY A 1 178 ? 7.372 10.860 -16.578 1.00 57.94 178 GLY A C 1
ATOM 1373 O O . GLY A 1 178 ? 7.312 11.652 -15.642 1.00 57.94 178 GLY A O 1
ATOM 1374 N N . TYR A 1 179 ? 6.342 10.686 -17.415 1.00 58.06 179 TYR A N 1
ATOM 1375 C CA . TYR A 1 179 ? 5.070 11.410 -17.304 1.00 58.06 179 TYR A CA 1
ATOM 1376 C C . TYR A 1 179 ? 3.868 10.525 -17.671 1.00 58.06 179 TYR A C 1
ATOM 1378 O O . TYR A 1 179 ? 4.007 9.530 -18.379 1.00 58.06 179 TYR A O 1
ATOM 1386 N N . ILE A 1 180 ? 2.667 10.897 -17.213 1.00 55.94 180 ILE A N 1
ATOM 1387 C CA . ILE A 1 180 ? 1.410 10.297 -17.684 1.00 55.94 180 ILE A CA 1
ATOM 1388 C C . ILE A 1 180 ? 0.775 11.267 -18.689 1.00 55.94 180 ILE A C 1
ATOM 1390 O O . ILE A 1 180 ? 0.435 12.390 -18.312 1.00 55.94 180 ILE A O 1
ATOM 1394 N N . PRO A 1 181 ? 0.599 10.879 -19.963 1.00 54.91 181 PRO A N 1
ATOM 1395 C CA . PRO A 1 181 ? -0.106 11.706 -20.923 1.00 54.91 181 PRO A CA 1
ATOM 1396 C C . PRO A 1 181 ? -1.590 11.717 -20.552 1.00 54.91 181 PRO A C 1
ATOM 1398 O O . PRO A 1 181 ? -2.203 10.660 -20.396 1.00 54.91 181 PRO A O 1
ATOM 1401 N N . ILE A 1 182 ? -2.186 12.905 -20.446 1.00 53.72 182 ILE A N 1
ATOM 1402 C CA . ILE A 1 182 ? -3.642 13.031 -20.354 1.00 53.72 182 ILE A CA 1
ATOM 1403 C C . ILE A 1 182 ? -4.195 12.720 -21.745 1.00 53.72 182 ILE A C 1
ATOM 1405 O O . ILE A 1 182 ? -4.286 13.593 -22.606 1.00 53.72 182 ILE A O 1
ATOM 1409 N N . LYS A 1 183 ? -4.492 11.445 -21.995 1.00 52.53 183 LYS A N 1
ATOM 1410 C CA . LYS A 1 183 ? -5.165 10.999 -23.215 1.00 52.53 183 LYS A CA 1
ATOM 1411 C C . LYS A 1 183 ? -6.652 10.836 -22.928 1.00 52.53 183 LYS A C 1
ATOM 1413 O O . LYS A 1 183 ? -7.030 10.195 -21.958 1.00 52.53 183 LYS A O 1
ATOM 1418 N N . LEU A 1 184 ? -7.489 11.368 -23.812 1.00 50.69 184 LEU A N 1
ATOM 1419 C CA . LEU A 1 184 ? -8.947 11.166 -23.827 1.00 50.69 184 LEU A CA 1
ATOM 1420 C C . LEU A 1 184 ? -9.351 9.814 -24.451 1.00 50.69 184 LEU A C 1
ATOM 1422 O O . LEU A 1 184 ? -10.484 9.633 -24.885 1.00 50.69 184 LEU A O 1
ATOM 1426 N N . GLU A 1 185 ? -8.423 8.861 -24.534 1.00 50.47 185 GLU A N 1
ATOM 1427 C CA . GLU A 1 185 ? -8.726 7.493 -24.951 1.00 50.47 185 GLU A CA 1
ATOM 1428 C C . GLU A 1 185 ? -9.516 6.788 -23.838 1.00 50.47 185 GLU A C 1
ATOM 1430 O O . GLU A 1 185 ? -9.240 6.983 -22.656 1.00 50.47 185 GLU A O 1
ATOM 1435 N N . VAL A 1 186 ? -10.491 5.950 -24.198 1.00 48.03 186 VAL A N 1
ATOM 1436 C CA . VAL A 1 186 ? -11.408 5.291 -23.242 1.00 48.03 186 VAL A CA 1
ATOM 1437 C C . VAL A 1 186 ? -10.651 4.485 -22.172 1.00 48.03 186 VAL A C 1
ATOM 1439 O O . VAL A 1 186 ? -11.035 4.502 -21.008 1.00 48.03 186 VAL A O 1
ATOM 1442 N N . ALA A 1 187 ? -9.507 3.888 -22.526 1.00 49.31 187 ALA A N 1
ATOM 1443 C CA . ALA A 1 187 ? -8.614 3.177 -21.601 1.00 49.31 187 ALA A CA 1
ATOM 1444 C C . ALA A 1 187 ? -7.819 4.095 -20.637 1.00 49.31 187 ALA A C 1
ATOM 1446 O O . ALA A 1 187 ? -7.219 3.624 -19.671 1.00 49.31 187 ALA A O 1
ATOM 1447 N N . PHE A 1 188 ? -7.793 5.408 -20.890 1.00 47.41 188 PHE A N 1
ATOM 1448 C CA . PHE A 1 188 ? -7.155 6.439 -20.060 1.00 47.41 188 PHE A CA 1
ATOM 1449 C C . PHE A 1 188 ? -8.151 7.321 -19.292 1.00 47.41 188 PHE A C 1
ATOM 1451 O O . PHE A 1 188 ? -7.750 8.015 -18.361 1.00 47.41 188 PHE A O 1
ATOM 1458 N N . ALA A 1 189 ? -9.436 7.286 -19.652 1.00 43.19 189 ALA A N 1
ATOM 1459 C CA . ALA A 1 189 ? -10.460 8.192 -19.131 1.00 43.19 189 ALA A CA 1
ATOM 1460 C C . ALA A 1 189 ? -11.081 7.761 -17.790 1.00 43.19 189 ALA A C 1
ATOM 1462 O O . ALA A 1 189 ? -11.890 8.502 -17.227 1.00 43.19 189 ALA A O 1
ATOM 1463 N N . TYR A 1 190 ? -10.734 6.585 -17.260 1.00 44.59 190 TYR A N 1
ATOM 1464 C CA . TYR A 1 190 ? -11.308 6.128 -16.001 1.00 44.59 190 TYR A CA 1
ATOM 1465 C C . TYR A 1 190 ? -10.577 6.702 -14.772 1.00 44.59 190 TYR A C 1
ATOM 1467 O O . TYR A 1 190 ? -9.348 6.622 -14.682 1.00 44.59 190 TYR A O 1
ATOM 1475 N N . PRO A 1 191 ? -11.314 7.237 -13.778 1.00 41.97 191 PRO A N 1
ATOM 1476 C CA . PRO A 1 191 ? -10.731 7.773 -12.558 1.00 41.97 191 PRO A CA 1
ATOM 1477 C C . PRO A 1 191 ? -10.297 6.604 -11.677 1.00 41.97 191 PRO A C 1
ATOM 1479 O O . PRO A 1 191 ? -11.106 6.003 -10.968 1.00 41.97 191 PRO A O 1
ATOM 1482 N N . HIS A 1 192 ? -9.027 6.222 -11.737 1.00 53.31 192 HIS A N 1
ATOM 1483 C CA . HIS A 1 192 ? -8.557 5.066 -10.989 1.00 53.31 192 HIS A CA 1
ATOM 1484 C C . HIS A 1 192 ? -7.369 5.438 -10.101 1.00 53.31 192 HIS A C 1
ATOM 1486 O O . HIS A 1 192 ? -6.307 5.823 -10.576 1.00 53.31 192 HIS A O 1
ATOM 1492 N N . GLY A 1 193 ? -7.539 5.270 -8.785 1.00 52.38 193 GLY A N 1
ATOM 1493 C CA . GLY A 1 193 ? -6.425 5.177 -7.832 1.00 52.38 193 GLY A CA 1
ATOM 1494 C C . GLY A 1 193 ? -5.653 3.854 -7.962 1.00 52.38 193 GLY A C 1
ATOM 1495 O O . GLY A 1 193 ? -4.501 3.765 -7.546 1.00 52.38 193 GLY A O 1
ATOM 1496 N N . ASN A 1 194 ? -6.247 2.842 -8.609 1.00 60.84 194 ASN A N 1
ATOM 1497 C CA . ASN A 1 194 ? -5.639 1.527 -8.835 1.00 60.84 194 ASN A CA 1
ATOM 1498 C C . ASN A 1 194 ? -4.280 1.571 -9.570 1.00 60.84 194 ASN A C 1
ATOM 1500 O O . ASN A 1 194 ? -3.365 0.907 -9.097 1.00 60.84 194 ASN A O 1
ATOM 1504 N N . PRO A 1 195 ? -4.075 2.355 -10.649 1.00 67.62 195 PRO A N 1
ATOM 1505 C CA . PRO A 1 195 ? -2.765 2.600 -11.258 1.00 67.62 195 PRO A CA 1
ATOM 1506 C C . PRO A 1 195 ? -1.657 2.998 -10.279 1.00 67.62 195 PRO A C 1
ATOM 1508 O O . PRO A 1 195 ? -0.541 2.506 -10.416 1.00 67.62 195 PRO A O 1
ATOM 1511 N N . LEU A 1 196 ? -1.952 3.820 -9.265 1.00 74.06 196 LEU A N 1
ATOM 1512 C CA . LEU A 1 196 ? -0.969 4.204 -8.244 1.00 74.06 196 LEU A CA 1
ATOM 1513 C C . LEU A 1 196 ? -0.696 3.057 -7.262 1.00 74.06 196 LEU A C 1
ATOM 1515 O O . LEU A 1 196 ? 0.431 2.878 -6.808 1.00 74.06 196 LEU A O 1
ATOM 1519 N N . VAL A 1 197 ? -1.694 2.226 -6.966 1.00 75.62 197 VAL A N 1
ATOM 1520 C CA . VAL A 1 197 ? -1.505 1.018 -6.146 1.00 75.62 197 VAL A CA 1
ATOM 1521 C C . VAL A 1 197 ? -0.719 -0.058 -6.911 1.00 75.62 197 VAL A C 1
ATOM 1523 O O . VAL A 1 197 ? 0.148 -0.714 -6.333 1.00 75.62 197 VAL A O 1
ATOM 1526 N N . TYR A 1 198 ? -0.933 -0.195 -8.223 1.00 74.44 198 TYR A N 1
ATOM 1527 C CA . TYR A 1 198 ? -0.097 -1.032 -9.086 1.00 74.44 198 TYR A CA 1
ATOM 1528 C C . TYR A 1 198 ? 1.338 -0.505 -9.128 1.00 74.44 198 TYR A C 1
ATOM 1530 O O . TYR A 1 198 ? 2.272 -1.270 -8.899 1.00 74.44 198 TYR A O 1
ATOM 1538 N N . LEU A 1 199 ? 1.519 0.800 -9.352 1.00 77.38 199 LEU A N 1
ATOM 1539 C CA . LEU A 1 199 ? 2.827 1.453 -9.392 1.00 77.38 199 LEU A CA 1
ATOM 1540 C C . LEU A 1 199 ? 3.607 1.270 -8.082 1.00 77.38 199 LEU A C 1
ATOM 1542 O O . LEU A 1 199 ? 4.793 0.950 -8.117 1.00 77.38 199 LEU A O 1
ATOM 1546 N N . TRP A 1 200 ? 2.924 1.350 -6.938 1.00 83.56 200 TRP A N 1
ATOM 1547 C CA . TRP A 1 200 ? 3.494 1.038 -5.628 1.00 83.56 200 TRP A CA 1
ATOM 1548 C C . TRP A 1 200 ? 4.101 -0.369 -5.559 1.00 83.56 200 TRP A C 1
ATOM 1550 O O . TRP A 1 200 ? 5.204 -0.546 -5.046 1.00 83.56 200 TRP A O 1
ATOM 1560 N N . GLY A 1 201 ? 3.402 -1.368 -6.106 1.00 78.56 201 GLY A N 1
ATOM 1561 C CA . GLY A 1 201 ? 3.894 -2.743 -6.200 1.00 78.56 201 GLY A CA 1
ATOM 1562 C C . GLY A 1 201 ? 4.981 -2.947 -7.260 1.00 78.56 201 GLY A C 1
ATOM 1563 O O . GLY A 1 201 ? 5.774 -3.876 -7.134 1.00 78.56 201 GLY A O 1
ATOM 1564 N N . LEU A 1 202 ? 5.041 -2.092 -8.286 1.00 80.25 202 LEU A N 1
ATOM 1565 C CA . LEU A 1 202 ? 6.039 -2.149 -9.360 1.00 80.25 202 LEU A CA 1
ATOM 1566 C C . LEU A 1 202 ? 7.382 -1.541 -8.955 1.00 80.25 202 LEU A C 1
ATOM 1568 O O . LEU A 1 202 ? 8.419 -2.061 -9.363 1.00 80.25 202 LEU A O 1
ATOM 1572 N N . TYR A 1 203 ? 7.374 -0.463 -8.165 1.00 81.06 203 TYR A N 1
ATOM 1573 C CA . TYR A 1 203 ? 8.581 0.284 -7.802 1.00 81.06 203 TYR A CA 1
ATOM 1574 C C . TYR A 1 203 ? 9.748 -0.575 -7.310 1.00 81.06 203 TYR A C 1
ATOM 1576 O O . TYR A 1 203 ? 10.864 -0.339 -7.767 1.00 81.06 203 TYR A O 1
ATOM 1584 N N . PRO A 1 204 ? 9.546 -1.553 -6.406 1.00 80.25 204 PRO A N 1
ATOM 1585 C CA . PRO A 1 204 ? 10.674 -2.283 -5.846 1.00 80.25 204 PRO A CA 1
ATOM 1586 C C . PRO A 1 204 ? 11.258 -3.319 -6.807 1.00 80.25 204 PRO A C 1
ATOM 1588 O O . PRO A 1 204 ? 12.419 -3.692 -6.683 1.00 80.25 204 PRO A O 1
ATOM 1591 N N . PHE A 1 205 ? 10.457 -3.808 -7.752 1.00 76.69 205 PHE A N 1
ATOM 1592 C CA . PHE A 1 205 ? 10.799 -4.988 -8.542 1.00 76.69 205 PHE A CA 1
ATOM 1593 C C . PHE A 1 205 ? 11.039 -4.693 -10.019 1.00 76.69 205 PHE A C 1
ATOM 1595 O O . PHE A 1 205 ? 11.631 -5.518 -10.711 1.00 76.69 205 PHE A O 1
ATOM 1602 N N . HIS A 1 206 ? 10.555 -3.550 -10.515 1.00 70.31 206 HIS A N 1
ATOM 1603 C CA . HIS A 1 206 ? 10.565 -3.185 -11.934 1.00 70.31 206 HIS A CA 1
ATOM 1604 C C . HIS A 1 206 ? 9.924 -4.245 -12.855 1.00 70.31 206 HIS A C 1
ATOM 1606 O O . HIS A 1 206 ? 10.166 -4.260 -14.059 1.00 70.31 206 HIS A O 1
ATOM 1612 N N . HIS A 1 207 ? 9.085 -5.123 -12.296 1.00 68.12 207 HIS A N 1
ATOM 1613 C CA . HIS A 1 207 ? 8.347 -6.160 -13.007 1.00 68.12 207 HIS A CA 1
ATOM 1614 C C . HIS A 1 207 ? 6.901 -6.224 -12.510 1.00 68.12 207 HIS A C 1
ATOM 1616 O O . HIS A 1 207 ? 6.606 -5.940 -11.347 1.00 68.12 207 HIS A O 1
ATOM 1622 N N . ASP A 1 208 ? 5.995 -6.682 -13.360 1.00 64.12 208 ASP A N 1
ATOM 1623 C CA . ASP A 1 208 ? 4.553 -6.684 -13.115 1.00 64.12 208 ASP A CA 1
ATOM 1624 C C . ASP A 1 208 ? 4.047 -7.790 -12.187 1.00 64.12 208 ASP A C 1
ATOM 1626 O O . ASP A 1 208 ? 2.921 -7.692 -11.706 1.00 64.12 208 ASP A O 1
ATOM 1630 N N . PHE A 1 209 ? 4.863 -8.803 -11.881 1.00 67.94 209 PHE A N 1
ATOM 1631 C CA . PHE A 1 209 ? 4.435 -9.965 -11.097 1.00 67.94 209 PHE A CA 1
ATOM 1632 C C . PHE A 1 209 ? 3.734 -9.587 -9.783 1.00 67.94 209 PHE A C 1
ATOM 1634 O O . PHE A 1 209 ? 2.639 -10.069 -9.518 1.00 67.94 209 PHE A O 1
ATOM 1641 N N . ILE A 1 210 ? 4.302 -8.670 -8.991 1.00 70.94 210 ILE A N 1
ATOM 1642 C CA . ILE A 1 210 ? 3.695 -8.234 -7.721 1.00 70.94 210 ILE A CA 1
ATOM 1643 C C . ILE A 1 210 ? 2.454 -7.367 -7.944 1.00 70.94 210 ILE A C 1
ATOM 1645 O O . ILE A 1 210 ? 1.482 -7.485 -7.196 1.00 70.94 210 ILE A O 1
ATOM 1649 N N . ALA A 1 211 ? 2.427 -6.560 -9.008 1.00 65.12 211 ALA A N 1
ATOM 1650 C CA . ALA A 1 211 ? 1.253 -5.764 -9.352 1.00 65.12 211 ALA A CA 1
ATOM 1651 C C . ALA A 1 211 ? 0.018 -6.643 -9.629 1.00 65.12 211 ALA A C 1
ATOM 1653 O O . ALA A 1 211 ? -1.091 -6.243 -9.274 1.00 65.12 211 ALA A O 1
ATOM 1654 N N . ARG A 1 212 ? 0.198 -7.877 -10.126 1.00 66.56 212 ARG A N 1
ATOM 1655 C CA . ARG A 1 212 ? -0.891 -8.853 -10.345 1.00 66.56 212 ARG A CA 1
ATOM 1656 C C . ARG A 1 212 ? -1.607 -9.291 -9.063 1.00 66.56 212 ARG A C 1
ATOM 1658 O O . ARG A 1 212 ? -2.734 -9.774 -9.130 1.00 66.56 212 ARG A O 1
ATOM 1665 N N . PHE A 1 213 ? -0.980 -9.125 -7.898 1.00 71.94 213 PHE A N 1
ATOM 1666 C CA . PHE A 1 213 ? -1.556 -9.501 -6.601 1.00 71.94 213 PHE A CA 1
ATOM 1667 C C . PHE A 1 213 ? -2.158 -8.318 -5.840 1.00 71.94 213 PHE A C 1
ATOM 1669 O O . PHE A 1 213 ? -2.806 -8.514 -4.817 1.00 71.94 213 PHE A O 1
ATOM 1676 N N . THR A 1 214 ? -1.996 -7.088 -6.324 1.00 68.31 214 THR A N 1
ATOM 1677 C CA . THR A 1 214 ? -2.491 -5.889 -5.619 1.00 68.31 214 THR A CA 1
ATOM 1678 C C . THR A 1 214 ? -4.019 -5.799 -5.554 1.00 68.31 214 THR A C 1
ATOM 1680 O O . THR A 1 214 ? -4.533 -5.024 -4.758 1.00 68.31 214 THR A O 1
ATOM 1683 N N . GLN A 1 215 ? -4.751 -6.623 -6.314 1.00 67.50 215 GLN A N 1
ATOM 1684 C CA . GLN A 1 215 ? -6.210 -6.754 -6.214 1.00 67.50 215 GLN A CA 1
ATOM 1685 C C . GLN A 1 215 ? -6.665 -7.560 -4.995 1.00 67.50 215 GLN A C 1
ATOM 1687 O O . GLN A 1 215 ? -7.772 -7.363 -4.499 1.00 67.50 215 GLN A O 1
ATOM 1692 N N . ILE A 1 216 ? -5.811 -8.455 -4.493 1.00 69.50 216 ILE A N 1
ATOM 1693 C CA . ILE A 1 216 ? -6.141 -9.357 -3.388 1.00 69.50 216 ILE A CA 1
ATOM 1694 C C . ILE A 1 216 ? -6.588 -8.596 -2.133 1.00 69.50 216 ILE A C 1
ATOM 1696 O O . ILE A 1 216 ? -7.633 -8.952 -1.590 1.00 69.50 216 ILE A O 1
ATOM 1700 N N . PRO A 1 217 ? -5.882 -7.540 -1.679 1.00 65.56 217 PRO A N 1
ATOM 1701 C CA . PRO A 1 217 ? -6.346 -6.729 -0.561 1.00 65.56 217 PRO A CA 1
ATOM 1702 C C . PRO A 1 217 ? -7.769 -6.196 -0.752 1.00 65.56 217 PRO A C 1
ATOM 1704 O O . PRO A 1 217 ? -8.559 -6.269 0.177 1.00 65.56 217 PRO A O 1
ATOM 1707 N N . PHE A 1 218 ? -8.138 -5.735 -1.950 1.00 67.88 218 PHE A N 1
ATOM 1708 C CA . PHE A 1 218 ? -9.479 -5.198 -2.215 1.00 67.8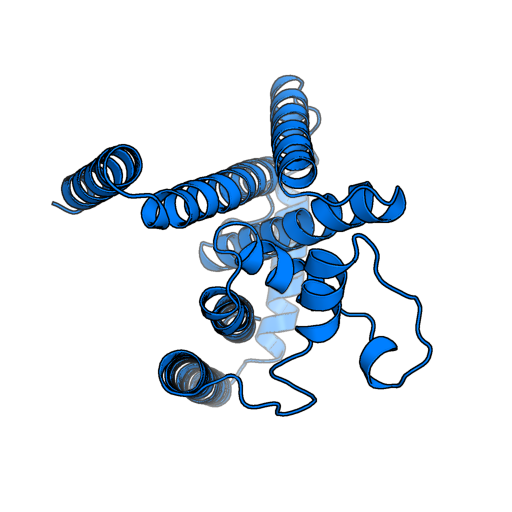8 218 PHE A CA 1
ATOM 1709 C C . PHE A 1 218 ? -10.561 -6.278 -2.219 1.00 67.88 218 PHE A C 1
ATOM 1711 O O . PHE A 1 218 ? -11.640 -6.059 -1.677 1.00 67.88 218 PHE A O 1
ATOM 1718 N N . ILE A 1 219 ? -10.258 -7.456 -2.772 1.00 65.94 219 ILE A N 1
ATOM 1719 C CA . ILE A 1 219 ? -11.151 -8.622 -2.721 1.00 65.94 219 ILE A CA 1
ATOM 1720 C C . ILE A 1 219 ? -11.411 -9.005 -1.262 1.00 65.94 219 ILE A C 1
ATOM 1722 O O . ILE A 1 219 ? -12.553 -9.233 -0.880 1.00 65.94 219 ILE A O 1
ATOM 1726 N N . LEU A 1 220 ? -10.365 -9.017 -0.430 1.00 65.12 220 LEU A N 1
ATOM 1727 C CA . LEU A 1 220 ? -10.493 -9.310 0.996 1.00 65.12 220 LEU A CA 1
ATOM 1728 C C . LEU A 1 220 ? -11.287 -8.230 1.739 1.00 65.12 220 LEU A C 1
ATOM 1730 O O . LEU A 1 220 ? -12.127 -8.579 2.558 1.00 65.12 220 LEU A O 1
ATOM 1734 N N . LEU A 1 221 ? -11.078 -6.944 1.438 1.00 64.56 221 LEU A N 1
ATOM 1735 C CA . LEU A 1 221 ? -11.872 -5.855 2.022 1.00 64.56 221 LEU A CA 1
ATOM 1736 C C . LEU A 1 221 ? -13.362 -5.987 1.676 1.00 64.56 221 LEU A C 1
ATOM 1738 O O . LEU A 1 221 ? -14.197 -5.773 2.546 1.00 64.56 221 LEU A O 1
ATOM 1742 N N . GLY A 1 222 ? -13.693 -6.419 0.456 1.00 60.59 222 GLY A N 1
ATOM 1743 C CA . GLY A 1 222 ? -15.073 -6.690 0.043 1.00 60.59 222 GLY A CA 1
ATOM 1744 C C . GLY A 1 222 ? -15.751 -7.861 0.767 1.00 60.59 222 GLY A C 1
ATOM 1745 O O . GLY A 1 222 ? -16.965 -7.978 0.692 1.00 60.59 222 GLY A O 1
ATOM 1746 N N . VAL A 1 223 ? -15.012 -8.727 1.478 1.00 61.97 223 VAL A N 1
ATOM 1747 C CA . VAL A 1 223 ? -15.613 -9.753 2.363 1.00 61.97 223 VAL A CA 1
ATOM 1748 C C . VAL A 1 223 ? -16.220 -9.121 3.613 1.00 61.97 223 VAL A C 1
ATOM 1750 O O . VAL A 1 223 ? -17.163 -9.661 4.186 1.00 61.97 223 VAL A O 1
ATOM 1753 N N . PHE A 1 224 ? -15.613 -8.033 4.085 1.00 53.22 224 PHE A N 1
ATOM 1754 C CA . PHE A 1 224 ? -15.879 -7.461 5.401 1.00 53.22 224 PHE A CA 1
ATOM 1755 C C . PHE A 1 224 ? -16.691 -6.157 5.343 1.00 53.22 224 PHE A C 1
ATOM 1757 O O . PHE A 1 224 ? -17.034 -5.637 6.404 1.00 53.22 224 PHE A O 1
ATOM 1764 N N . ALA A 1 225 ? -16.967 -5.640 4.141 1.00 50.81 225 ALA A N 1
ATOM 1765 C CA . ALA A 1 225 ? -17.833 -4.489 3.873 1.00 50.81 225 ALA A CA 1
ATOM 1766 C C . ALA A 1 225 ? -19.258 -4.949 3.537 1.00 50.81 225 ALA A C 1
ATOM 1768 O O . ALA A 1 225 ? -20.204 -4.275 3.998 1.00 50.81 225 ALA A O 1
#

Sequence (225 aa):
MKKKIGVYLGILLVIGTFISPPFHGYLLFFFMNGLVLVNAVIIYHNLGISSRYLDDILGISVIALSQITVTQLYPGLFGYLSLTQVVLTQMGCLGLTLIAVWIRWMRLPDWQACLTRGQMAIQEATGVCSSHVVGVIACVVTGFAFVFVFAVSALNPPIGIDGICFHLMQAVYWLQTGYIPIKLEVAFAYPHGNPLVYLWGLYPFHHDFIARFTQIPFILLGVFA